Protein AF-B8J0K1-F1 (afdb_monomer)

Sequence (277 aa):
MAENANRPVTGTESENRLLRGPAPSRYGHPHEKEIFSDRVTWSLFLRAALLVLGIWSASAFGLYAFTEDYSKSGTFGDSFGALNTLFSGLAFAGIIVSIKMQNDEMREQRKELQKQKKIALLYHRERMFLLLMDEFKKSRERRFTSADVRVIIHECLDCQMPDKVAAVTVAALVAEVEGLLTGTPKETPLLQTLNRRIFRHELCEVFIKTFRQAADSVKKFDPASRGEYYDILCNSMSDAEEALLFLCYVARYGAQTTDNPQAMKLRESFDEIKARL

Structure (mmCIF, N/CA/C/O backbone):
data_AF-B8J0K1-F1
#
_entry.id   AF-B8J0K1-F1
#
loop_
_atom_site.group_PDB
_atom_site.id
_atom_site.type_symbol
_atom_site.label_atom_id
_atom_site.label_alt_id
_atom_site.label_comp_id
_atom_site.label_asym_id
_atom_site.label_entity_id
_atom_site.label_seq_id
_atom_site.pdbx_PDB_ins_code
_atom_site.Cartn_x
_atom_site.Cartn_y
_atom_site.Cartn_z
_atom_site.occupancy
_atom_site.B_iso_or_equiv
_atom_site.auth_seq_id
_atom_site.auth_comp_id
_atom_site.auth_asym_id
_atom_site.auth_atom_id
_atom_site.pdbx_PDB_model_num
ATOM 1 N N . MET A 1 1 ? 45.724 -33.677 37.355 1.00 37.19 1 MET A N 1
ATOM 2 C CA . MET A 1 1 ? 44.856 -34.568 36.555 1.00 37.19 1 MET A CA 1
ATOM 3 C C . MET A 1 1 ? 43.609 -33.756 36.235 1.00 37.19 1 MET A C 1
ATOM 5 O O . MET A 1 1 ? 42.937 -33.370 37.176 1.00 37.19 1 MET A O 1
ATOM 9 N N . ALA A 1 2 ? 43.522 -33.130 35.054 1.00 34.22 2 ALA A N 1
ATOM 10 C CA . ALA A 1 2 ? 42.983 -33.716 33.807 1.00 34.22 2 ALA A CA 1
ATOM 11 C C . ALA A 1 2 ? 41.494 -34.099 34.008 1.00 34.22 2 ALA A C 1
ATOM 13 O O . ALA A 1 2 ? 41.200 -34.784 34.973 1.00 34.22 2 ALA A O 1
ATOM 14 N N . GLU A 1 3 ? 40.492 -33.702 33.223 1.00 32.62 3 GLU A N 1
ATOM 15 C CA . GLU A 1 3 ? 40.449 -33.255 31.835 1.00 32.62 3 GLU A CA 1
ATOM 16 C C . GLU A 1 3 ? 39.056 -32.654 31.536 1.00 32.62 3 GLU A C 1
ATOM 18 O O . GLU A 1 3 ? 38.030 -33.177 31.958 1.00 32.62 3 GLU A O 1
ATOM 23 N N . ASN A 1 4 ? 39.076 -31.514 30.850 1.00 36.03 4 ASN A N 1
ATOM 24 C CA . ASN A 1 4 ? 38.159 -31.000 29.829 1.00 36.03 4 ASN A CA 1
ATOM 25 C C . ASN A 1 4 ? 36.918 -31.839 29.412 1.00 36.03 4 ASN A C 1
ATOM 27 O O . ASN A 1 4 ? 37.066 -32.975 28.982 1.00 36.03 4 ASN A O 1
ATOM 31 N N . ALA A 1 5 ? 35.7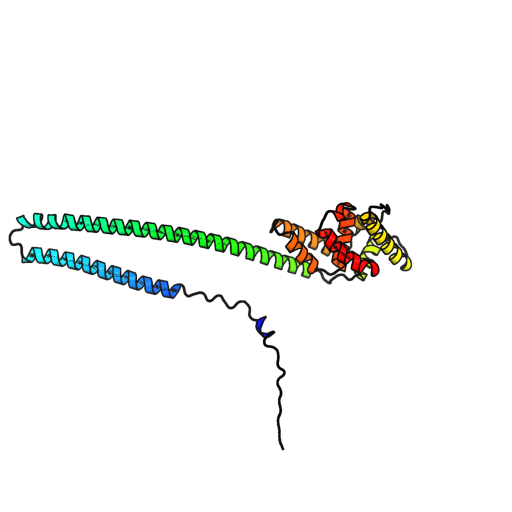38 -31.203 29.338 1.00 37.88 5 ALA A N 1
ATOM 32 C CA . ALA A 1 5 ? 34.775 -31.423 28.243 1.00 37.88 5 ALA A CA 1
ATOM 33 C C . ALA A 1 5 ? 33.713 -30.310 28.192 1.00 37.88 5 ALA A C 1
ATOM 35 O O . ALA A 1 5 ? 32.592 -30.425 28.687 1.00 37.88 5 ALA A O 1
ATOM 36 N N . ASN A 1 6 ? 34.103 -29.227 27.533 1.00 45.09 6 ASN A N 1
ATOM 37 C CA . ASN A 1 6 ? 33.237 -28.224 26.931 1.00 45.09 6 ASN A CA 1
ATOM 38 C C . ASN A 1 6 ? 32.249 -28.906 25.948 1.00 45.09 6 ASN A C 1
ATOM 40 O O . ASN A 1 6 ? 32.695 -29.560 25.004 1.00 45.09 6 ASN A O 1
ATOM 44 N N . ARG A 1 7 ? 30.926 -28.765 26.126 1.00 36.44 7 ARG A N 1
ATOM 45 C CA . ARG A 1 7 ? 29.935 -29.069 25.071 1.00 36.44 7 ARG A CA 1
ATOM 46 C C . ARG A 1 7 ? 29.219 -27.779 24.662 1.00 36.44 7 ARG A C 1
ATOM 48 O O . ARG A 1 7 ? 28.603 -27.155 25.524 1.00 36.44 7 ARG A O 1
ATOM 55 N N . PRO A 1 8 ? 29.252 -27.388 23.378 1.00 38.22 8 PRO A N 1
ATOM 56 C CA . PRO A 1 8 ? 28.474 -26.262 22.894 1.00 38.22 8 PRO A CA 1
ATOM 57 C C . PRO A 1 8 ? 27.008 -26.680 22.741 1.00 38.22 8 PRO A C 1
ATOM 59 O O . PRO A 1 8 ? 26.699 -27.746 22.205 1.00 38.22 8 PRO A O 1
ATOM 62 N N . VAL A 1 9 ? 26.104 -25.825 23.215 1.00 46.22 9 VAL A N 1
ATOM 63 C CA . VAL A 1 9 ? 24.671 -25.925 22.935 1.00 46.22 9 VAL A CA 1
ATOM 64 C C . VAL A 1 9 ? 24.472 -25.615 21.455 1.00 46.22 9 VAL A C 1
ATOM 66 O O . VAL A 1 9 ? 24.825 -24.541 20.971 1.00 46.22 9 VAL A O 1
ATOM 69 N N . THR A 1 10 ? 23.942 -26.595 20.734 1.00 43.16 10 THR A N 1
ATOM 70 C CA . THR A 1 10 ? 23.546 -26.526 19.329 1.00 43.16 10 THR A CA 1
ATOM 71 C C . THR A 1 10 ? 22.382 -25.550 19.168 1.00 43.16 10 THR A C 1
ATOM 73 O O . THR A 1 10 ? 21.218 -25.942 19.210 1.00 43.16 10 THR A O 1
ATOM 76 N N . GLY A 1 11 ? 22.709 -24.266 19.019 1.00 40.41 11 GLY A N 1
ATOM 77 C CA . GLY A 1 11 ? 21.799 -23.242 18.522 1.00 40.41 11 GLY A CA 1
ATOM 78 C C . GLY A 1 11 ? 21.517 -23.505 17.048 1.00 40.41 11 GLY A C 1
ATOM 79 O O . GLY A 1 11 ? 22.412 -23.467 16.206 1.00 40.41 11 GLY A O 1
ATOM 80 N N . THR A 1 12 ? 20.269 -23.841 16.767 1.00 42.72 12 THR A N 1
ATOM 81 C CA . THR A 1 12 ? 19.706 -24.103 15.448 1.00 42.72 12 THR A CA 1
ATOM 82 C C . THR A 1 12 ? 20.010 -22.965 14.468 1.00 42.72 12 THR A C 1
ATOM 84 O O . THR A 1 12 ? 19.723 -21.802 14.745 1.00 42.72 12 THR A O 1
ATOM 87 N N . GLU A 1 13 ? 20.532 -23.312 13.287 1.00 43.44 13 GLU A N 1
ATOM 88 C CA . GLU A 1 13 ? 20.849 -22.429 12.144 1.00 43.44 13 GLU A CA 1
ATOM 89 C C . GLU A 1 13 ? 19.683 -21.540 11.646 1.00 43.44 13 GLU A C 1
ATOM 91 O O . GLU A 1 13 ? 19.851 -20.736 10.726 1.00 43.44 13 GLU A O 1
ATOM 96 N N . SER A 1 14 ? 18.495 -21.662 12.237 1.00 44.34 14 SER A N 1
ATOM 97 C CA . SER A 1 14 ? 17.282 -20.913 11.914 1.00 44.34 14 SER A CA 1
ATOM 98 C C . SER A 1 14 ? 17.266 -19.478 12.455 1.00 44.34 14 SER A C 1
ATOM 100 O O . SER A 1 14 ? 16.701 -18.608 11.794 1.00 44.34 14 SER A O 1
ATOM 102 N N . GLU A 1 15 ? 17.909 -19.180 13.591 1.00 43.16 15 GLU A N 1
ATOM 103 C CA . GLU A 1 15 ? 17.865 -17.826 14.185 1.00 43.16 15 GLU A CA 1
ATOM 104 C C . GLU A 1 15 ? 18.793 -16.820 13.490 1.00 43.16 15 GLU A C 1
ATOM 106 O O . GLU A 1 15 ? 18.463 -15.641 13.366 1.00 43.16 15 GLU A O 1
ATOM 111 N N . ASN A 1 16 ? 19.904 -17.278 12.909 1.00 39.75 16 ASN A N 1
ATOM 112 C CA . ASN A 1 16 ? 20.831 -16.401 12.181 1.00 39.75 16 ASN A CA 1
ATOM 113 C C . ASN A 1 16 ? 20.332 -15.989 10.781 1.00 39.75 16 ASN A C 1
ATOM 115 O O . ASN A 1 16 ? 20.997 -15.220 10.080 1.00 39.75 16 ASN A O 1
ATOM 119 N N . ARG A 1 17 ? 19.168 -16.490 10.346 1.00 43.91 17 ARG A N 1
ATOM 120 C CA . ARG A 1 17 ? 18.603 -16.209 9.017 1.00 43.91 17 ARG A CA 1
ATOM 121 C C . ARG A 1 17 ? 17.689 -14.980 8.988 1.00 43.91 17 ARG A C 1
ATOM 123 O O . ARG A 1 17 ? 17.526 -14.397 7.922 1.00 43.91 17 ARG A O 1
ATOM 130 N N . LEU A 1 18 ? 17.142 -14.565 10.134 1.00 46.94 18 LEU A N 1
ATOM 131 C CA . LEU A 1 18 ? 16.179 -13.457 10.239 1.00 46.94 18 LEU A CA 1
ATOM 132 C C . LEU A 1 18 ? 16.830 -12.071 10.396 1.00 46.94 18 LEU A C 1
ATOM 134 O O . LEU A 1 18 ? 16.185 -11.064 10.126 1.00 46.94 18 LEU A O 1
ATOM 138 N N . LEU A 1 19 ? 18.117 -12.007 10.758 1.00 46.94 19 LEU A N 1
ATOM 139 C CA . LEU A 1 19 ? 18.882 -10.752 10.863 1.00 46.94 19 LEU A CA 1
ATOM 140 C C . LEU A 1 19 ? 19.637 -10.373 9.576 1.00 46.94 19 LEU A C 1
ATOM 142 O O . LEU A 1 19 ? 20.268 -9.318 9.514 1.00 46.94 19 LEU A O 1
ATOM 146 N N . ARG A 1 20 ? 19.558 -11.191 8.518 1.00 44.41 20 ARG A N 1
ATOM 147 C CA . ARG A 1 20 ? 19.984 -10.767 7.180 1.00 44.41 20 ARG A CA 1
ATOM 148 C C . ARG A 1 20 ? 18.815 -10.070 6.503 1.00 44.41 20 ARG A C 1
ATOM 150 O O . ARG A 1 20 ? 17.972 -10.716 5.887 1.00 44.41 20 ARG A O 1
ATOM 157 N N . GLY A 1 21 ? 18.804 -8.739 6.578 1.00 50.28 21 GLY A N 1
ATOM 158 C CA . GLY A 1 21 ? 18.084 -7.927 5.598 1.00 50.28 21 GLY A CA 1
ATOM 159 C C . GLY A 1 21 ? 18.432 -8.377 4.169 1.00 50.28 21 GLY A C 1
ATOM 160 O O . GLY A 1 21 ? 19.454 -9.050 3.975 1.00 50.28 21 GLY A O 1
ATOM 161 N N . PRO A 1 22 ? 17.595 -8.055 3.165 1.00 48.53 22 PRO A N 1
ATOM 162 C CA . PRO A 1 22 ? 17.857 -8.456 1.791 1.00 48.53 22 PRO A CA 1
ATOM 163 C C . PRO A 1 22 ? 19.287 -8.054 1.441 1.00 48.53 22 PRO A C 1
ATOM 165 O O . PRO A 1 22 ? 19.662 -6.889 1.594 1.00 48.53 22 PRO A O 1
ATOM 168 N N . ALA A 1 23 ? 20.102 -9.043 1.054 1.00 46.22 23 ALA A N 1
ATOM 169 C CA . ALA A 1 23 ? 21.446 -8.788 0.563 1.00 46.22 23 ALA A CA 1
ATOM 170 C C . ALA A 1 23 ? 21.338 -7.656 -0.465 1.00 46.22 23 ALA A C 1
ATOM 172 O O . ALA A 1 23 ? 20.415 -7.717 -1.286 1.00 46.22 23 ALA A O 1
ATOM 173 N N . PRO A 1 24 ? 22.201 -6.621 -0.406 1.00 42.62 24 PRO A N 1
ATOM 174 C CA . PRO A 1 24 ? 22.142 -5.542 -1.373 1.00 42.62 24 PRO A CA 1
ATOM 175 C C . PRO A 1 24 ? 22.130 -6.200 -2.739 1.00 42.62 24 PRO A C 1
ATOM 177 O O . PRO A 1 24 ? 23.021 -7.001 -3.047 1.00 42.62 24 PRO A O 1
ATOM 180 N N . SER A 1 25 ? 21.053 -5.946 -3.488 1.00 38.53 25 SER A N 1
ATOM 181 C CA . SER A 1 25 ? 20.882 -6.396 -4.857 1.00 38.53 25 SER A CA 1
ATOM 182 C C . SER A 1 25 ? 22.233 -6.220 -5.508 1.00 38.53 25 SER A C 1
ATOM 184 O O . SER A 1 25 ? 22.765 -5.108 -5.504 1.00 38.53 25 SER A O 1
ATOM 186 N N . ARG A 1 26 ? 22.835 -7.329 -5.942 1.00 39.53 26 ARG A N 1
ATOM 187 C CA . ARG A 1 26 ? 24.079 -7.318 -6.695 1.00 39.53 26 ARG A CA 1
ATOM 188 C C . ARG A 1 26 ? 23.772 -6.432 -7.893 1.00 39.53 26 ARG A C 1
ATOM 190 O O . ARG A 1 26 ? 23.146 -6.895 -8.841 1.00 39.53 26 ARG A O 1
ATOM 197 N N . TYR A 1 27 ? 24.091 -5.142 -7.783 1.00 41.28 27 TYR A N 1
ATOM 198 C CA . TYR A 1 27 ? 24.080 -4.202 -8.883 1.00 41.28 27 TYR A CA 1
ATOM 199 C C . TYR A 1 27 ? 25.026 -4.857 -9.871 1.00 41.28 27 TYR A C 1
ATOM 201 O O . TYR A 1 27 ? 26.239 -4.862 -9.669 1.00 41.28 27 TYR A O 1
ATOM 209 N N . GLY A 1 28 ? 24.463 -5.566 -10.850 1.00 41.53 28 GLY A N 1
ATOM 210 C CA . GLY A 1 28 ? 25.235 -6.073 -11.961 1.00 41.53 28 GLY A CA 1
ATOM 211 C C . GLY A 1 28 ? 25.872 -4.839 -12.555 1.00 41.53 28 GLY A C 1
ATOM 212 O O . GLY A 1 28 ? 25.141 -3.993 -13.056 1.00 41.53 28 GLY A O 1
ATOM 213 N N . HIS A 1 29 ? 27.185 -4.703 -12.370 1.00 39.97 29 HIS A N 1
ATOM 214 C CA . HIS A 1 29 ? 28.003 -3.614 -12.883 1.00 39.97 29 HIS A CA 1
ATOM 215 C C . HIS A 1 29 ? 27.536 -3.262 -14.305 1.00 39.97 29 HIS A C 1
ATOM 217 O O . HIS A 1 29 ? 27.826 -4.024 -15.230 1.00 39.97 29 HIS A O 1
ATOM 223 N N . PRO A 1 30 ? 26.832 -2.133 -14.519 1.00 44.03 30 PRO A N 1
ATOM 224 C CA . PRO A 1 30 ? 26.537 -1.670 -15.872 1.00 44.03 30 PRO A CA 1
ATOM 225 C C . PRO A 1 30 ? 27.808 -1.073 -16.495 1.00 44.03 30 PRO A C 1
ATOM 227 O O . PRO A 1 30 ? 28.011 -1.118 -17.702 1.00 44.03 30 PRO A O 1
ATOM 230 N N . HIS A 1 31 ? 28.718 -0.584 -15.647 1.00 41.41 31 HIS A N 1
ATOM 231 C CA . HIS A 1 31 ? 29.852 0.231 -16.067 1.00 41.41 31 HIS A CA 1
ATOM 232 C C . HIS A 1 31 ? 30.985 -0.524 -16.767 1.00 41.41 31 HIS A C 1
ATOM 234 O O . HIS A 1 31 ? 31.731 0.096 -17.516 1.00 41.41 31 HIS A O 1
ATOM 240 N N . GLU A 1 32 ? 31.134 -1.838 -16.582 1.00 46.34 32 GLU A N 1
ATOM 241 C CA . GLU A 1 32 ? 32.229 -2.565 -17.245 1.00 46.34 32 GLU A CA 1
ATOM 242 C C . GLU A 1 32 ? 31.901 -2.891 -18.712 1.00 46.34 32 GLU A C 1
ATOM 244 O O . GLU A 1 32 ? 32.784 -2.871 -19.571 1.00 46.34 32 GLU A O 1
ATOM 249 N N . LYS A 1 33 ? 30.614 -3.105 -19.029 1.00 43.50 33 LYS A N 1
ATOM 250 C CA . LYS A 1 33 ? 30.162 -3.356 -20.405 1.00 43.50 33 LYS A CA 1
ATOM 251 C C . LYS A 1 33 ? 30.134 -2.086 -21.256 1.00 43.50 33 LYS A C 1
ATOM 253 O O . LYS A 1 33 ? 30.487 -2.160 -22.431 1.00 43.50 33 LYS A O 1
ATOM 258 N N . GLU A 1 34 ? 29.786 -0.934 -20.681 1.00 50.97 34 GLU A N 1
ATOM 259 C CA . GLU A 1 34 ? 29.755 0.325 -21.440 1.00 50.97 34 GLU A CA 1
ATOM 260 C C . GLU A 1 34 ? 31.159 0.820 -21.818 1.00 50.97 34 GLU A C 1
ATOM 262 O O . GLU A 1 34 ? 31.397 1.128 -22.984 1.00 50.97 34 GLU A O 1
ATOM 267 N N . ILE A 1 35 ? 32.133 0.774 -20.898 1.00 53.34 35 ILE A N 1
ATOM 268 C CA . ILE A 1 35 ? 33.512 1.229 -21.174 1.00 53.34 35 ILE A CA 1
ATOM 269 C C . ILE A 1 35 ? 34.211 0.333 -22.214 1.00 53.34 35 ILE A C 1
ATOM 271 O O . ILE A 1 35 ? 35.005 0.810 -23.031 1.00 53.34 35 ILE A O 1
ATOM 275 N N . PHE A 1 36 ? 33.942 -0.978 -22.201 1.00 52.09 36 PHE A N 1
ATOM 276 C CA . PHE A 1 36 ? 34.522 -1.899 -23.183 1.00 52.09 36 PHE A CA 1
ATOM 277 C C . PHE A 1 36 ? 33.924 -1.693 -24.581 1.00 52.09 36 PHE A C 1
ATOM 279 O O . PHE A 1 36 ? 34.662 -1.703 -25.568 1.00 52.09 36 PHE A O 1
ATOM 286 N N . SER A 1 37 ? 32.613 -1.444 -24.663 1.00 58.81 37 SER A N 1
ATOM 287 C CA . SER A 1 37 ? 31.922 -1.157 -25.923 1.00 58.81 37 SER A CA 1
ATOM 288 C C . SER A 1 37 ? 32.410 0.150 -26.561 1.00 58.81 37 SER A C 1
ATOM 290 O O . SER A 1 37 ? 32.663 0.190 -27.766 1.00 58.81 37 SER A O 1
ATOM 292 N N . ASP A 1 38 ? 32.657 1.189 -25.756 1.00 64.94 38 ASP A N 1
ATOM 293 C CA . ASP A 1 38 ? 33.147 2.494 -26.227 1.00 64.94 38 ASP A CA 1
ATOM 294 C C . ASP A 1 38 ? 34.546 2.412 -26.859 1.00 64.94 38 ASP A C 1
ATOM 296 O O . ASP A 1 38 ? 34.818 2.986 -27.914 1.00 64.94 38 ASP A O 1
ATOM 300 N N . ARG A 1 39 ? 35.456 1.624 -26.272 1.00 72.94 39 ARG A N 1
ATOM 301 C CA . ARG A 1 39 ? 36.808 1.464 -26.837 1.00 72.94 39 ARG A CA 1
ATOM 302 C C . ARG A 1 39 ? 36.816 0.660 -28.134 1.00 72.94 39 ARG A C 1
ATOM 304 O O . ARG A 1 39 ? 37.607 0.957 -29.031 1.00 72.94 39 ARG A O 1
ATOM 311 N N . VAL A 1 40 ? 35.951 -0.347 -28.249 1.00 77.00 40 VAL A N 1
ATOM 312 C CA . VAL A 1 40 ? 35.839 -1.167 -29.465 1.00 77.00 40 VAL A CA 1
ATOM 313 C C . VAL A 1 40 ? 35.183 -0.372 -30.594 1.00 77.00 40 VAL A C 1
ATOM 315 O O . VAL A 1 40 ? 35.704 -0.368 -31.708 1.00 77.00 40 VAL A O 1
ATOM 318 N N . THR A 1 41 ? 34.098 0.350 -30.312 1.00 80.00 41 THR A N 1
ATOM 319 C CA . THR A 1 41 ? 33.418 1.213 -31.294 1.00 80.00 41 THR A CA 1
ATOM 320 C C . THR A 1 41 ? 34.331 2.336 -31.786 1.00 80.00 41 THR A C 1
ATOM 322 O O . THR A 1 41 ? 34.454 2.531 -32.997 1.00 80.00 41 THR A O 1
ATOM 325 N N . TRP A 1 42 ? 35.071 2.992 -30.886 1.00 79.75 42 TRP A N 1
ATOM 326 C CA . TRP A 1 42 ? 36.052 4.014 -31.258 1.00 79.75 42 TRP A CA 1
ATOM 327 C C . TRP A 1 42 ? 37.216 3.448 -32.085 1.00 79.75 42 TRP A C 1
ATOM 329 O O . TRP A 1 42 ? 37.639 4.049 -33.073 1.00 79.75 42 TRP A O 1
ATOM 339 N N . SER A 1 43 ? 37.705 2.249 -31.746 1.00 82.38 43 SER A N 1
ATOM 340 C CA . SER A 1 43 ? 38.750 1.565 -32.519 1.00 82.38 43 SER A CA 1
ATOM 341 C C . SER A 1 43 ? 38.285 1.184 -33.930 1.00 82.38 43 SER A C 1
ATOM 343 O O . SER A 1 43 ? 39.038 1.347 -34.893 1.00 82.38 43 SER A O 1
ATOM 345 N N . LEU A 1 44 ? 37.045 0.709 -34.073 1.00 83.38 44 LEU A N 1
ATOM 346 C CA . LEU A 1 44 ? 36.442 0.392 -35.370 1.00 83.38 44 LEU A CA 1
ATOM 347 C C . LEU A 1 44 ? 36.278 1.647 -36.233 1.00 83.38 44 LEU A C 1
ATOM 349 O O . LEU A 1 44 ? 36.631 1.618 -37.413 1.00 83.38 44 LEU A O 1
ATOM 353 N N . PHE A 1 45 ? 35.823 2.754 -35.641 1.00 81.00 45 PHE A N 1
ATOM 354 C CA . PHE A 1 45 ? 35.707 4.040 -36.328 1.00 81.00 45 PHE A CA 1
ATOM 355 C C . PHE A 1 45 ? 37.067 4.544 -36.833 1.00 81.00 45 PHE A C 1
ATOM 357 O O . PHE A 1 45 ? 37.199 4.899 -38.004 1.00 81.00 45 PHE A O 1
ATOM 364 N N . LEU A 1 46 ? 38.106 4.495 -35.992 1.00 86.12 46 LEU A N 1
ATOM 365 C CA . LEU A 1 46 ? 39.454 4.941 -36.358 1.00 86.12 46 LEU A CA 1
ATOM 366 C C . LEU A 1 46 ? 40.059 4.093 -37.492 1.00 86.12 46 LEU A C 1
ATOM 368 O O . LEU A 1 46 ? 40.670 4.630 -38.414 1.00 86.12 46 LEU A O 1
ATOM 372 N N . ARG A 1 47 ? 39.849 2.768 -37.464 1.00 86.69 47 ARG A N 1
ATOM 373 C CA . ARG A 1 47 ? 40.278 1.850 -38.537 1.00 86.69 47 ARG A CA 1
ATOM 374 C C . ARG A 1 47 ? 39.550 2.123 -39.854 1.00 86.69 47 ARG A C 1
ATOM 376 O O . ARG A 1 47 ? 40.190 2.122 -40.902 1.00 86.69 47 ARG A O 1
ATOM 383 N N . ALA A 1 48 ? 38.243 2.379 -39.804 1.00 83.19 48 ALA A N 1
ATOM 384 C CA . ALA A 1 48 ? 37.457 2.732 -40.983 1.00 83.19 48 ALA A CA 1
ATOM 385 C C . ALA A 1 48 ? 37.906 4.077 -41.581 1.00 83.19 48 ALA A C 1
ATOM 387 O O . ALA A 1 48 ? 38.101 4.172 -42.791 1.00 83.19 48 ALA A O 1
ATOM 388 N N . ALA A 1 49 ? 38.152 5.090 -40.744 1.00 81.81 49 ALA A N 1
ATOM 389 C CA . ALA A 1 49 ? 38.647 6.394 -41.182 1.00 81.81 49 ALA A CA 1
ATOM 390 C C . ALA A 1 49 ? 40.035 6.303 -41.843 1.00 81.81 49 ALA A C 1
ATOM 392 O O . ALA A 1 49 ? 40.249 6.876 -42.911 1.00 81.81 49 ALA A O 1
ATOM 393 N N . LEU A 1 50 ? 40.960 5.533 -41.257 1.00 89.19 50 LEU A N 1
ATOM 394 C CA . LEU A 1 50 ? 42.284 5.290 -41.841 1.00 89.19 50 LEU A CA 1
ATOM 395 C C . LEU A 1 50 ? 42.206 4.534 -43.172 1.00 89.19 50 LEU A C 1
ATOM 397 O O . LEU A 1 50 ? 42.960 4.851 -44.088 1.00 89.19 50 LEU A O 1
ATOM 401 N N . LEU A 1 51 ? 41.284 3.575 -43.308 1.00 86.56 51 LEU A N 1
ATOM 402 C CA . LEU A 1 51 ? 41.042 2.890 -44.581 1.00 86.56 51 LEU A CA 1
ATOM 403 C C . LEU A 1 51 ? 40.561 3.858 -45.664 1.00 86.56 51 LEU A C 1
ATOM 405 O O . LEU A 1 51 ? 41.098 3.841 -46.768 1.00 86.56 51 LEU A O 1
ATOM 409 N N . VAL A 1 52 ? 39.594 4.726 -45.353 1.00 82.12 52 VAL A N 1
ATOM 410 C CA . VAL A 1 52 ? 39.078 5.721 -46.309 1.00 82.12 52 VAL A CA 1
ATOM 411 C C . VAL A 1 52 ? 40.177 6.704 -46.726 1.00 82.12 52 VAL A C 1
ATOM 413 O O . VAL A 1 52 ? 40.359 6.943 -47.919 1.00 82.12 52 VAL A O 1
ATOM 416 N N . LEU A 1 53 ? 40.964 7.216 -45.773 1.00 83.62 53 LEU A N 1
ATOM 417 C CA . LEU A 1 53 ? 42.106 8.098 -46.052 1.00 83.62 53 LEU A CA 1
ATOM 418 C C . LEU A 1 53 ? 43.201 7.396 -46.865 1.00 83.62 53 LEU A C 1
ATOM 420 O O . LEU A 1 53 ? 43.795 8.008 -47.754 1.00 83.62 53 LEU A O 1
ATOM 424 N N . GLY A 1 54 ? 43.451 6.114 -46.591 1.00 85.44 54 GLY A N 1
ATOM 425 C CA . GLY A 1 54 ? 44.401 5.291 -47.335 1.00 85.44 54 GLY A CA 1
ATOM 426 C C . GLY A 1 54 ? 43.966 5.077 -48.783 1.00 85.44 54 GLY A C 1
ATOM 427 O O . GLY A 1 54 ? 44.766 5.277 -49.692 1.00 85.44 54 GLY A O 1
ATOM 428 N N . ILE A 1 55 ? 42.689 4.750 -49.008 1.00 81.75 55 ILE A N 1
ATOM 429 C CA . ILE A 1 55 ? 42.107 4.587 -50.351 1.00 81.75 55 ILE A CA 1
ATOM 430 C C . ILE A 1 55 ? 42.166 5.907 -51.131 1.00 81.75 55 ILE A C 1
ATOM 432 O O . ILE A 1 55 ? 42.547 5.908 -52.299 1.00 81.75 55 ILE A O 1
ATOM 436 N N . TRP A 1 56 ? 41.851 7.032 -50.482 1.00 81.00 56 TRP A N 1
ATOM 437 C CA . TRP A 1 56 ? 41.919 8.362 -51.094 1.00 81.00 56 TRP A CA 1
ATOM 438 C C . TRP A 1 56 ? 43.357 8.795 -51.428 1.00 81.00 56 TRP A C 1
ATOM 440 O O . TRP A 1 56 ? 43.621 9.346 -52.493 1.00 81.00 56 TRP A O 1
ATOM 450 N N . SER A 1 57 ? 44.320 8.497 -50.552 1.00 79.94 57 SER A N 1
ATOM 451 C CA . SER A 1 57 ? 45.736 8.805 -50.802 1.00 79.94 57 SER A CA 1
ATOM 452 C C . SER A 1 57 ? 46.322 7.920 -51.905 1.00 79.94 57 SER A C 1
ATOM 454 O O . SER A 1 57 ? 47.086 8.396 -52.743 1.00 79.94 57 SER A O 1
ATOM 456 N N . ALA A 1 58 ? 45.940 6.640 -51.945 1.00 80.19 58 ALA A N 1
ATOM 457 C CA . ALA A 1 58 ? 46.364 5.706 -52.982 1.00 80.19 58 ALA A CA 1
ATOM 458 C C . ALA A 1 58 ? 45.797 6.076 -54.362 1.00 80.19 58 ALA A C 1
ATOM 460 O O . ALA A 1 58 ? 46.511 5.955 -55.357 1.00 80.19 58 ALA A O 1
ATOM 461 N N . SER A 1 59 ? 44.553 6.567 -54.437 1.00 71.31 59 SER A N 1
ATOM 462 C CA . SER A 1 59 ? 43.973 7.039 -55.699 1.00 71.31 59 SER A CA 1
ATOM 463 C C . SER A 1 59 ? 44.651 8.319 -56.202 1.00 71.31 59 SER A C 1
ATOM 465 O O . SER A 1 59 ? 44.948 8.411 -57.392 1.00 71.31 59 SER A O 1
ATOM 467 N N . ALA A 1 60 ? 44.986 9.259 -55.310 1.00 74.38 60 ALA A N 1
ATOM 468 C CA . ALA A 1 60 ? 45.759 10.454 -55.655 1.00 74.38 60 ALA A CA 1
ATOM 469 C C . ALA A 1 60 ? 47.187 10.115 -56.126 1.00 74.38 60 ALA A C 1
ATOM 471 O O . ALA A 1 60 ? 47.655 10.647 -57.133 1.00 74.38 60 ALA A O 1
ATOM 472 N N . PHE A 1 61 ? 47.866 9.190 -55.438 1.00 78.06 61 PHE A N 1
ATOM 473 C CA . PHE A 1 61 ? 49.208 8.735 -55.810 1.00 78.06 61 PHE A CA 1
ATOM 474 C C . PHE A 1 61 ? 49.217 7.975 -57.144 1.00 78.06 61 PHE A C 1
ATOM 476 O O . PHE A 1 61 ? 50.085 8.212 -57.980 1.00 78.06 61 PHE A O 1
ATOM 483 N N . GLY A 1 62 ? 48.228 7.107 -57.382 1.00 72.25 62 GLY A N 1
ATOM 484 C CA . GLY A 1 62 ? 48.067 6.404 -58.656 1.00 72.25 62 GLY A CA 1
ATOM 485 C C . GLY A 1 62 ? 47.834 7.359 -59.829 1.00 72.25 62 GLY A C 1
ATOM 486 O O . GLY A 1 62 ? 48.423 7.174 -60.891 1.00 72.25 62 GLY A O 1
ATOM 487 N N . LEU A 1 63 ? 47.053 8.424 -59.623 1.00 68.88 63 LEU A N 1
ATOM 488 C CA . LEU A 1 63 ? 46.844 9.460 -60.636 1.00 68.88 63 LEU A CA 1
ATOM 489 C C . LEU A 1 63 ? 48.148 10.217 -60.954 1.00 68.88 63 LEU A C 1
ATOM 491 O O . LEU A 1 63 ? 48.443 10.453 -62.121 1.00 68.88 63 LEU A O 1
ATOM 495 N N . TYR A 1 64 ? 48.944 10.552 -59.933 1.00 69.94 64 TYR A N 1
ATOM 496 C CA . TYR A 1 64 ? 50.233 11.237 -60.099 1.00 69.94 64 TYR A CA 1
ATOM 497 C C . TYR A 1 64 ? 51.293 10.362 -60.790 1.00 69.94 64 TYR A C 1
ATOM 499 O O . TYR A 1 64 ? 52.070 10.863 -61.595 1.00 69.94 64 TYR A O 1
ATOM 507 N N . ALA A 1 65 ? 51.324 9.058 -60.495 1.00 70.00 65 ALA A N 1
ATOM 508 C CA . ALA A 1 65 ? 52.353 8.146 -60.996 1.00 70.00 65 ALA A CA 1
ATOM 509 C C . ALA A 1 65 ? 52.086 7.593 -62.410 1.00 70.00 65 ALA A C 1
ATOM 511 O O . ALA A 1 65 ? 53.038 7.233 -63.097 1.00 70.00 65 ALA A O 1
ATOM 512 N N . PHE A 1 66 ? 50.821 7.495 -62.845 1.00 65.00 66 PHE A N 1
ATOM 513 C CA . PHE A 1 66 ? 50.447 6.817 -64.100 1.00 65.00 66 PHE A CA 1
ATOM 514 C C . PHE A 1 66 ? 49.845 7.729 -65.184 1.00 65.00 66 PHE A C 1
ATOM 516 O O . PHE A 1 66 ? 49.535 7.238 -66.271 1.00 65.00 66 PHE A O 1
ATOM 523 N N . THR A 1 67 ? 49.680 9.034 -64.936 1.00 58.81 67 THR A N 1
ATOM 524 C CA . THR A 1 67 ? 49.002 9.945 -65.879 1.00 58.81 67 THR A CA 1
ATOM 525 C C . THR A 1 67 ? 49.934 11.068 -66.342 1.00 58.81 67 THR A C 1
ATOM 527 O O . THR A 1 67 ? 50.156 12.028 -65.615 1.00 58.81 67 THR A O 1
ATOM 530 N N . GLU A 1 68 ? 50.453 10.982 -67.572 1.00 60.09 68 GLU A N 1
ATOM 531 C CA . GLU A 1 68 ? 51.205 12.078 -68.221 1.00 60.09 68 GLU A CA 1
ATOM 532 C C . GLU A 1 68 ? 50.280 13.116 -68.891 1.00 60.09 68 GLU A C 1
ATOM 534 O O . GLU A 1 68 ? 50.701 14.231 -69.189 1.00 60.09 68 GLU A O 1
ATOM 539 N N . ASP A 1 69 ? 49.003 12.770 -69.089 1.00 58.84 69 ASP A N 1
ATOM 540 C CA . ASP A 1 69 ? 48.038 13.556 -69.859 1.00 58.84 69 ASP A CA 1
ATOM 541 C C . ASP A 1 69 ? 46.766 13.813 -69.025 1.00 58.84 69 ASP A C 1
ATOM 543 O O . ASP A 1 69 ? 45.877 12.962 -68.895 1.00 58.84 69 ASP A O 1
ATOM 547 N N . TYR A 1 70 ? 46.685 14.997 -68.409 1.00 59.97 70 TYR A N 1
ATOM 548 C CA . TYR A 1 70 ? 45.623 15.381 -67.464 1.00 59.97 70 TYR A CA 1
ATOM 549 C C . TYR A 1 70 ? 44.209 15.328 -68.070 1.00 59.97 70 TYR A C 1
ATOM 551 O O . TYR A 1 70 ? 43.229 15.251 -67.330 1.00 59.97 70 TYR A O 1
ATOM 559 N N . SER A 1 71 ? 44.080 15.292 -69.399 1.00 60.47 71 SER A N 1
ATOM 560 C CA . SER A 1 71 ? 42.795 15.244 -70.109 1.00 60.47 71 SER A CA 1
ATOM 561 C C . SER A 1 71 ? 42.001 13.942 -69.900 1.00 60.47 71 SER A C 1
ATOM 563 O O . SER A 1 71 ? 40.783 13.950 -70.060 1.00 60.47 71 SER A O 1
ATOM 565 N N . LYS A 1 72 ? 42.639 12.825 -69.505 1.00 59.81 72 LYS A N 1
ATOM 566 C CA . LYS A 1 72 ? 41.953 11.537 -69.228 1.00 59.81 72 LYS A CA 1
ATOM 567 C C . LYS A 1 72 ? 41.584 11.320 -67.754 1.00 59.81 72 LYS A C 1
ATOM 569 O O . LYS A 1 72 ? 40.905 10.347 -67.425 1.00 59.81 72 LYS A O 1
ATOM 574 N N . SER A 1 73 ? 41.993 12.231 -66.871 1.00 65.25 73 SER A N 1
ATOM 575 C CA . SER A 1 73 ? 41.720 12.159 -65.428 1.00 65.25 73 SER A CA 1
ATOM 576 C C . SER A 1 73 ? 40.220 12.221 -65.089 1.00 65.25 73 SER A C 1
ATOM 578 O O . SER A 1 73 ? 39.788 11.602 -64.117 1.00 65.25 73 SER A O 1
ATOM 580 N N . GLY A 1 74 ? 39.410 12.881 -65.930 1.00 65.31 74 GLY A N 1
ATOM 581 C CA . GLY A 1 74 ? 37.953 12.959 -65.769 1.00 65.31 74 GLY A CA 1
ATOM 582 C C . GLY A 1 74 ? 37.256 11.595 -65.844 1.00 65.31 74 GLY A C 1
ATOM 583 O O . GLY A 1 74 ? 36.477 11.254 -64.961 1.00 65.31 74 GLY A O 1
ATOM 584 N N . THR A 1 75 ? 37.612 10.754 -66.821 1.00 66.00 75 THR A N 1
ATOM 585 C CA . THR A 1 75 ? 37.005 9.419 -67.008 1.00 66.00 75 THR A CA 1
ATOM 586 C C . THR A 1 75 ? 37.363 8.446 -65.878 1.00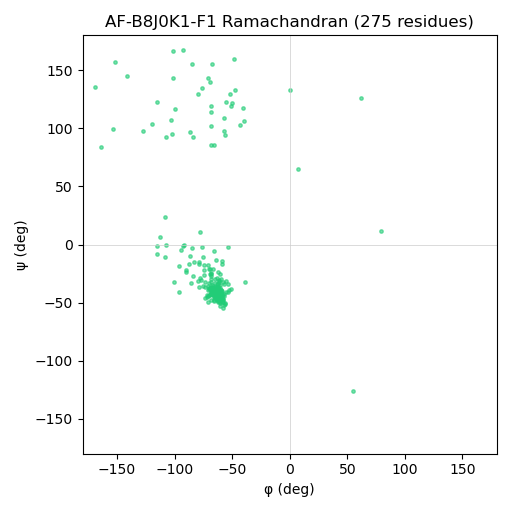 66.00 75 THR A C 1
ATOM 588 O O . THR A 1 75 ? 36.586 7.555 -65.530 1.00 66.00 75 THR A O 1
ATOM 591 N N . PHE A 1 76 ? 38.540 8.625 -65.269 1.00 66.38 76 PHE A N 1
ATOM 592 C CA . PHE A 1 76 ? 38.927 7.880 -64.072 1.00 66.38 76 PHE A CA 1
ATOM 593 C C . PHE A 1 76 ? 38.073 8.299 -62.867 1.00 66.38 76 PHE A C 1
ATOM 595 O O . PHE A 1 76 ? 37.573 7.437 -62.147 1.00 66.38 76 PHE A O 1
ATOM 602 N N . GLY A 1 77 ? 37.824 9.604 -62.700 1.00 65.44 77 GLY A N 1
ATOM 603 C CA . GLY A 1 77 ? 36.903 10.146 -61.695 1.00 65.44 77 GLY A CA 1
ATOM 604 C C . GLY A 1 77 ? 35.463 9.640 -61.843 1.00 65.44 77 GLY A C 1
ATOM 605 O O . GLY A 1 77 ? 34.840 9.280 -60.843 1.00 65.44 77 GLY A O 1
ATOM 606 N N . ASP A 1 78 ? 34.966 9.508 -63.076 1.00 69.81 78 ASP A N 1
ATOM 607 C CA . ASP A 1 78 ? 33.611 9.006 -63.359 1.00 69.81 78 ASP A CA 1
ATOM 608 C C . ASP A 1 78 ? 33.393 7.562 -62.871 1.00 69.81 78 ASP A C 1
ATOM 610 O O . ASP A 1 78 ? 32.304 7.207 -62.412 1.00 69.81 78 ASP A O 1
ATOM 614 N N . SER A 1 79 ? 34.441 6.733 -62.868 1.00 70.62 79 SER A N 1
ATOM 615 C CA . SER A 1 79 ? 34.372 5.349 -62.368 1.00 70.62 79 SER A CA 1
ATOM 616 C C . SER A 1 79 ? 34.190 5.275 -60.843 1.00 70.62 79 SER A C 1
ATOM 618 O O . SER A 1 79 ? 33.597 4.323 -60.329 1.00 70.62 79 SER A O 1
ATOM 620 N N . PHE A 1 80 ? 34.625 6.303 -60.104 1.00 72.06 80 PHE A N 1
ATOM 621 C CA . PHE A 1 80 ? 34.384 6.410 -58.660 1.00 72.06 80 PHE A CA 1
ATOM 622 C C . PHE A 1 80 ? 32.971 6.891 -58.319 1.00 72.06 80 PHE A C 1
ATOM 624 O O . PHE A 1 80 ? 32.530 6.699 -57.185 1.00 72.06 80 PHE A O 1
ATOM 631 N N . GLY A 1 81 ? 32.227 7.448 -59.282 1.00 71.94 81 GLY A N 1
ATOM 632 C CA . GLY A 1 81 ? 30.832 7.848 -59.092 1.00 71.94 81 GLY A CA 1
ATOM 633 C C . GLY A 1 81 ? 29.948 6.676 -58.657 1.00 71.94 81 GLY A C 1
ATOM 634 O O . GLY A 1 81 ? 29.237 6.777 -57.658 1.00 71.94 81 GLY A O 1
ATOM 635 N N . ALA A 1 82 ? 30.071 5.524 -59.328 1.00 75.94 82 ALA A N 1
ATOM 636 C CA . ALA A 1 82 ? 29.323 4.310 -58.986 1.00 75.94 82 ALA A CA 1
ATOM 637 C C . ALA A 1 82 ? 29.662 3.776 -57.578 1.00 75.94 82 ALA A C 1
ATOM 639 O O . ALA A 1 82 ? 28.768 3.368 -56.832 1.00 75.94 82 ALA A O 1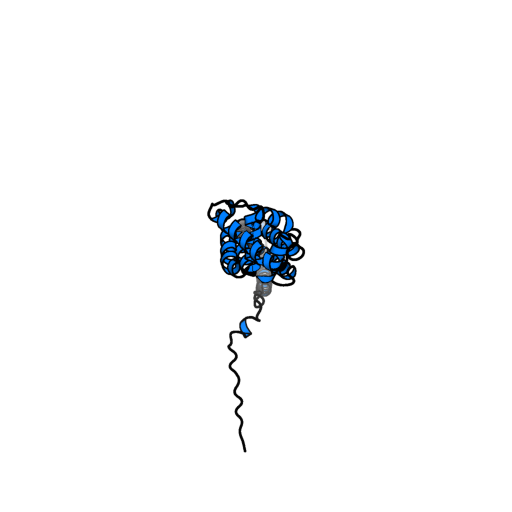
ATOM 640 N N . LEU A 1 83 ? 30.940 3.828 -57.182 1.00 76.00 83 LEU A N 1
ATOM 641 C CA . LEU A 1 83 ? 31.385 3.448 -55.836 1.00 76.00 83 LEU A CA 1
ATOM 642 C C . LEU A 1 83 ? 30.851 4.409 -54.766 1.00 76.00 83 LEU A C 1
ATOM 644 O O . LEU A 1 83 ? 30.411 3.962 -53.707 1.00 76.00 83 LEU A O 1
ATOM 648 N N . ASN A 1 84 ? 30.831 5.713 -55.048 1.00 81.19 84 ASN A N 1
ATOM 649 C CA . ASN A 1 84 ? 30.293 6.720 -54.136 1.00 81.19 84 ASN A CA 1
ATOM 650 C C . ASN A 1 84 ? 28.777 6.559 -53.931 1.00 81.19 84 ASN A C 1
ATOM 652 O O . ASN A 1 84 ? 28.280 6.663 -52.807 1.00 81.19 84 ASN A O 1
ATOM 656 N N . THR A 1 85 ? 28.033 6.236 -54.993 1.00 87.50 85 THR A N 1
ATOM 657 C CA . THR A 1 85 ? 26.602 5.915 -54.900 1.00 87.50 85 THR A CA 1
ATOM 658 C C . THR A 1 85 ? 26.360 4.660 -54.061 1.00 87.50 85 THR A C 1
ATOM 660 O O . THR A 1 85 ? 25.488 4.671 -53.191 1.00 87.50 85 THR A O 1
ATOM 663 N N . LEU A 1 86 ? 27.153 3.599 -54.257 1.00 80.50 86 LEU A N 1
ATOM 664 C CA . LEU A 1 86 ? 27.045 2.371 -53.464 1.00 80.50 86 LEU A CA 1
ATOM 665 C C . LEU A 1 86 ? 27.357 2.623 -51.981 1.00 80.50 86 LEU A C 1
ATOM 667 O O . LEU A 1 86 ? 26.608 2.177 -51.112 1.00 80.50 86 LEU A O 1
ATOM 671 N N . PHE A 1 87 ? 28.420 3.376 -51.683 1.00 82.88 87 PHE A N 1
ATOM 672 C CA . PHE A 1 87 ? 28.795 3.726 -50.312 1.00 82.88 87 PHE A CA 1
ATOM 673 C C . PHE A 1 87 ? 27.724 4.586 -49.631 1.00 82.88 87 PHE A C 1
ATOM 675 O O . PHE A 1 87 ? 27.352 4.318 -48.490 1.00 82.88 87 PHE A O 1
ATOM 682 N N . SER A 1 88 ? 27.156 5.557 -50.351 1.00 87.69 88 SER A N 1
ATOM 683 C CA . SER A 1 88 ? 26.048 6.384 -49.858 1.00 87.69 88 SER A CA 1
ATOM 684 C C . SER A 1 88 ? 24.791 5.551 -49.570 1.00 87.69 88 SER A C 1
ATOM 686 O O . SER A 1 88 ? 24.146 5.742 -48.539 1.00 87.69 88 SER A O 1
ATOM 688 N N . GLY A 1 89 ? 24.466 4.580 -50.433 1.00 88.62 89 GLY A N 1
ATOM 689 C CA . GLY A 1 89 ? 23.356 3.645 -50.223 1.00 88.62 89 GLY A CA 1
ATOM 690 C C . GLY A 1 89 ? 23.563 2.728 -49.013 1.00 88.62 89 GLY A C 1
ATOM 691 O O . GLY A 1 89 ? 22.639 2.527 -48.225 1.00 88.62 89 GLY A O 1
ATOM 692 N N . LEU A 1 90 ? 24.785 2.224 -48.815 1.00 85.38 90 LEU A N 1
ATOM 693 C CA . LEU A 1 90 ? 25.145 1.416 -47.646 1.00 85.38 90 LEU A CA 1
ATOM 694 C C . LEU A 1 90 ? 25.116 2.233 -46.347 1.00 85.38 90 LEU A C 1
ATOM 696 O O . LEU A 1 90 ? 24.596 1.751 -45.341 1.00 85.38 90 LEU A O 1
ATOM 700 N N . ALA A 1 91 ? 25.606 3.475 -46.362 1.00 89.31 91 ALA A N 1
ATOM 701 C CA . ALA A 1 91 ? 25.521 4.380 -45.217 1.00 89.31 91 ALA A CA 1
ATOM 702 C C . ALA A 1 91 ? 24.059 4.674 -44.845 1.00 89.31 91 ALA A C 1
ATOM 704 O O . ALA A 1 91 ? 23.685 4.603 -43.673 1.00 89.31 91 ALA A O 1
ATOM 705 N N . PHE A 1 92 ? 23.207 4.922 -45.843 1.00 92.19 92 PHE A N 1
ATOM 706 C CA . PHE A 1 92 ? 21.775 5.123 -45.635 1.00 92.19 92 PHE A CA 1
ATOM 707 C C . PHE A 1 92 ? 21.085 3.871 -45.071 1.00 92.19 92 PHE A C 1
ATOM 709 O O . PHE A 1 92 ? 20.317 3.969 -44.113 1.00 92.19 92 PHE A O 1
ATOM 716 N N . ALA A 1 93 ? 21.413 2.682 -45.586 1.00 92.62 93 ALA A N 1
ATOM 717 C CA . ALA A 1 93 ? 20.932 1.419 -45.028 1.00 92.62 93 ALA A CA 1
ATOM 718 C C . ALA A 1 93 ? 21.373 1.237 -43.561 1.00 92.62 93 ALA A C 1
ATOM 720 O O . ALA A 1 93 ? 20.564 0.846 -42.719 1.00 92.62 93 ALA A O 1
ATOM 721 N N . GLY A 1 94 ? 22.618 1.592 -43.230 1.00 90.75 94 GLY A N 1
ATOM 722 C CA . GLY A 1 94 ? 23.134 1.587 -41.858 1.00 90.75 94 GLY A CA 1
ATOM 723 C C . GLY A 1 94 ? 22.382 2.537 -40.917 1.00 90.75 94 GLY A C 1
ATOM 724 O O . GLY A 1 94 ? 22.081 2.165 -39.779 1.00 90.75 94 GLY A O 1
ATOM 725 N N . ILE A 1 95 ? 22.004 3.728 -41.395 1.00 94.69 95 ILE A N 1
ATOM 726 C CA . ILE A 1 95 ? 21.167 4.679 -40.645 1.00 94.69 95 ILE A CA 1
ATOM 727 C C . ILE A 1 95 ? 19.774 4.090 -40.397 1.00 94.69 95 ILE A C 1
ATOM 729 O O . ILE A 1 95 ? 19.295 4.124 -39.265 1.00 94.69 95 ILE A O 1
ATOM 733 N N . ILE A 1 96 ? 19.134 3.503 -41.414 1.00 93.88 96 ILE A N 1
ATOM 734 C CA . ILE A 1 96 ? 17.807 2.881 -41.269 1.00 93.88 96 ILE A CA 1
ATOM 735 C C . ILE A 1 96 ? 17.839 1.760 -40.226 1.00 93.88 96 ILE A C 1
ATOM 737 O O . ILE A 1 96 ? 16.969 1.698 -39.353 1.00 93.88 96 ILE A O 1
ATOM 741 N N . VAL A 1 97 ? 18.844 0.882 -40.294 1.00 94.50 97 VAL A N 1
ATOM 742 C CA . VAL A 1 97 ? 19.018 -0.206 -39.322 1.00 94.50 97 VAL A CA 1
ATOM 743 C C . VAL A 1 97 ? 19.225 0.358 -37.916 1.00 94.50 97 VAL A C 1
ATOM 745 O O . VAL A 1 97 ? 18.571 -0.103 -36.981 1.00 94.50 97 VAL A O 1
ATOM 748 N N . SER A 1 98 ? 20.055 1.394 -37.772 1.00 92.62 98 SER A N 1
ATOM 749 C CA . SER A 1 98 ? 20.282 2.071 -36.490 1.00 92.62 98 SER A CA 1
ATOM 750 C C . SER A 1 98 ? 18.996 2.667 -35.913 1.00 92.62 98 SER A C 1
ATOM 752 O O . SER A 1 98 ? 18.694 2.439 -34.745 1.00 92.62 98 SER A O 1
ATOM 754 N N . ILE A 1 99 ? 18.189 3.358 -36.725 1.00 94.56 99 ILE A N 1
ATOM 755 C CA . ILE A 1 99 ? 16.901 3.930 -36.294 1.00 94.56 99 ILE A CA 1
ATOM 756 C C . ILE A 1 99 ? 15.940 2.827 -35.847 1.00 94.56 99 ILE A C 1
ATOM 758 O O . ILE A 1 99 ? 15.252 2.972 -34.834 1.00 94.56 99 ILE A O 1
ATOM 762 N N . LYS A 1 100 ? 15.886 1.707 -36.579 1.00 94.25 100 LYS A N 1
ATOM 763 C CA . LYS A 1 100 ? 15.054 0.563 -36.195 1.00 94.25 100 LYS A CA 1
ATOM 764 C C . LYS A 1 100 ? 15.488 -0.002 -34.841 1.00 94.25 100 LYS A C 1
ATOM 766 O O . LYS A 1 100 ? 14.640 -0.189 -33.975 1.00 94.25 100 LYS A O 1
ATOM 771 N N . MET A 1 101 ? 16.790 -0.210 -34.650 1.00 93.12 101 MET A N 1
ATOM 772 C CA . MET A 1 101 ? 17.348 -0.732 -33.402 1.00 93.12 101 MET A CA 1
ATOM 773 C C . MET A 1 101 ? 17.070 0.207 -32.220 1.00 93.12 101 MET A C 1
ATOM 775 O O . MET A 1 101 ? 16.574 -0.243 -31.191 1.00 93.12 101 MET A O 1
ATOM 779 N N . GLN A 1 102 ? 17.279 1.516 -32.400 1.00 91.12 102 GLN A N 1
ATOM 780 C CA . GLN A 1 102 ? 16.949 2.534 -31.396 1.00 91.12 102 GLN A CA 1
ATOM 781 C C . GLN A 1 102 ? 15.455 2.527 -31.037 1.00 91.12 102 GLN A C 1
ATOM 783 O O . GLN A 1 102 ? 15.089 2.661 -29.872 1.00 91.12 102 GLN A O 1
ATOM 788 N N . ASN A 1 103 ? 14.563 2.353 -32.017 1.00 95.38 103 ASN A N 1
ATOM 789 C CA . ASN A 1 103 ? 13.122 2.293 -31.764 1.00 95.38 103 ASN A CA 1
ATOM 790 C C . ASN A 1 103 ? 12.731 1.045 -30.957 1.00 95.38 103 ASN A C 1
ATOM 792 O O . ASN A 1 103 ? 11.914 1.134 -30.038 1.00 95.38 103 ASN A O 1
ATOM 796 N N . ASP A 1 104 ? 13.314 -0.108 -31.279 1.00 94.62 104 ASP A N 1
ATOM 797 C CA . ASP A 1 104 ? 13.063 -1.349 -30.547 1.00 94.62 104 ASP A CA 1
ATOM 798 C C . ASP A 1 104 ? 13.580 -1.257 -29.102 1.00 94.62 104 ASP A C 1
ATOM 800 O O . ASP A 1 104 ? 12.833 -1.565 -28.170 1.00 94.62 104 ASP A O 1
ATOM 804 N N . GLU A 1 105 ? 14.772 -0.694 -28.892 1.00 95.38 105 GLU A N 1
ATOM 805 C CA . GLU A 1 105 ? 15.310 -0.423 -27.555 1.00 95.38 105 GLU A CA 1
ATOM 806 C C . GLU A 1 105 ? 14.398 0.523 -26.753 1.00 95.38 105 GLU A C 1
ATOM 808 O O . GLU A 1 105 ? 14.019 0.223 -25.620 1.00 95.38 105 GLU A O 1
ATOM 813 N N . MET A 1 106 ? 13.934 1.623 -27.356 1.00 94.69 106 MET A N 1
ATOM 814 C CA . MET A 1 106 ? 13.000 2.558 -26.712 1.00 94.69 106 MET A CA 1
ATOM 815 C C . MET A 1 106 ? 11.675 1.888 -26.322 1.00 94.69 106 MET A C 1
ATOM 817 O O . MET A 1 106 ? 11.065 2.229 -25.301 1.00 94.69 106 MET A O 1
ATOM 821 N N . ARG A 1 107 ? 11.192 0.929 -27.120 1.00 96.06 107 ARG A N 1
ATOM 822 C CA . ARG A 1 107 ? 9.988 0.149 -26.794 1.00 96.06 107 ARG A CA 1
ATOM 823 C C . ARG A 1 107 ? 10.226 -0.766 -25.601 1.00 96.06 107 ARG A C 1
ATOM 825 O O . ARG A 1 107 ? 9.352 -0.857 -24.736 1.00 96.06 107 ARG A O 1
ATOM 832 N N . GLU A 1 108 ? 11.372 -1.431 -25.540 1.00 96.31 108 GLU A N 1
ATOM 833 C CA . GLU A 1 108 ? 11.742 -2.285 -24.409 1.00 96.31 108 GLU A CA 1
ATOM 834 C C . GLU A 1 108 ? 11.937 -1.474 -23.127 1.00 96.31 108 GLU A C 1
ATOM 836 O O . GLU A 1 108 ? 11.333 -1.804 -22.104 1.00 96.31 108 GLU A O 1
ATOM 841 N N . GLN A 1 109 ? 12.641 -0.344 -23.202 1.00 92.44 109 GLN A N 1
ATOM 842 C CA . GLN A 1 109 ? 12.803 0.587 -22.085 1.00 92.44 109 GLN A CA 1
ATOM 843 C C . GLN A 1 109 ? 11.451 1.077 -21.547 1.00 92.44 109 GLN A C 1
ATOM 845 O O . GLN A 1 109 ? 11.231 1.103 -20.335 1.00 92.44 109 GLN A O 1
ATOM 850 N N . ARG A 1 110 ? 10.487 1.403 -22.422 1.00 96.44 110 ARG A N 1
ATOM 851 C CA . ARG A 1 110 ? 9.125 1.784 -21.998 1.00 96.44 110 ARG A CA 1
ATOM 852 C C . ARG A 1 110 ? 8.407 0.655 -21.261 1.00 96.44 110 ARG A C 1
ATOM 854 O O . ARG A 1 110 ? 7.730 0.927 -20.268 1.00 96.44 110 ARG A O 1
ATOM 861 N N . LYS A 1 111 ? 8.538 -0.592 -21.725 1.00 96.62 111 LYS A N 1
ATOM 862 C CA . LYS A 1 111 ? 7.951 -1.761 -21.047 1.00 96.62 111 LYS A CA 1
ATOM 863 C C . LYS A 1 111 ? 8.567 -1.953 -19.664 1.00 96.62 111 LYS A C 1
ATOM 865 O O . LYS A 1 111 ? 7.834 -2.198 -18.706 1.00 96.62 111 LYS A O 1
ATOM 870 N N . GLU A 1 112 ? 9.883 -1.812 -19.551 1.00 95.94 112 GLU A N 1
ATOM 871 C CA . GLU A 1 112 ? 10.583 -1.943 -18.275 1.00 95.94 112 GLU A CA 1
ATOM 872 C C . GLU A 1 112 ? 10.188 -0.827 -17.303 1.00 95.94 112 GLU A C 1
ATOM 874 O O . GLU A 1 112 ? 9.805 -1.101 -16.168 1.00 95.94 112 GLU A O 1
ATOM 879 N N . LEU A 1 113 ? 10.113 0.421 -17.773 1.00 96.69 113 LEU A N 1
ATOM 880 C CA . LEU A 1 113 ? 9.647 1.544 -16.962 1.00 96.69 113 LEU A CA 1
ATOM 881 C C . LEU A 1 113 ? 8.207 1.339 -16.463 1.00 96.69 113 LEU A C 1
ATOM 883 O O . LEU A 1 113 ? 7.884 1.671 -15.324 1.00 96.69 113 LEU A O 1
ATOM 887 N N . GLN A 1 114 ? 7.322 0.778 -17.292 1.00 96.62 114 GLN A N 1
ATOM 888 C CA . GLN A 1 114 ? 5.960 0.446 -16.869 1.00 96.62 114 GLN A CA 1
ATOM 889 C C . GLN A 1 114 ? 5.936 -0.640 -15.787 1.00 96.62 114 GLN A C 1
ATOM 891 O O . GLN A 1 114 ? 5.162 -0.522 -14.835 1.00 96.62 114 GLN A O 1
ATOM 896 N N . LYS A 1 115 ? 6.775 -1.677 -15.898 1.00 96.50 115 LYS A N 1
ATOM 897 C CA . LYS A 1 115 ? 6.917 -2.704 -14.853 1.00 96.50 115 LYS A CA 1
ATOM 898 C C . LYS A 1 115 ? 7.443 -2.097 -13.554 1.00 96.50 115 LYS A C 1
ATOM 900 O O . LYS A 1 115 ? 6.833 -2.306 -12.509 1.00 96.50 115 LYS A O 1
ATOM 905 N N . GLN A 1 116 ? 8.494 -1.283 -13.628 1.00 95.44 116 GLN A N 1
ATOM 906 C CA . GLN A 1 116 ? 9.067 -0.597 -12.470 1.00 95.44 116 GLN A CA 1
ATOM 907 C C . GLN A 1 116 ? 8.047 0.309 -11.778 1.00 95.44 116 GLN A C 1
ATOM 909 O O . GLN A 1 116 ? 7.926 0.264 -10.558 1.00 95.44 116 GLN A O 1
ATOM 914 N N . LYS A 1 117 ? 7.245 1.068 -12.538 1.00 95.88 117 LYS A N 1
ATOM 915 C CA . LYS A 1 117 ? 6.154 1.882 -11.976 1.00 95.88 117 LYS A CA 1
ATOM 916 C C . LYS A 1 117 ? 5.131 1.036 -11.219 1.00 95.88 117 LYS A C 1
ATOM 918 O O . LYS A 1 117 ? 4.743 1.409 -10.118 1.00 95.88 117 LYS A O 1
ATOM 923 N N . LYS A 1 118 ? 4.711 -0.106 -11.777 1.00 93.19 118 LYS A N 1
ATOM 924 C CA . LYS A 1 118 ? 3.773 -1.019 -11.099 1.00 93.19 118 LYS A CA 1
ATOM 925 C C . LYS A 1 118 ? 4.364 -1.568 -9.801 1.00 93.19 118 LYS A C 1
ATOM 927 O O . LYS A 1 118 ? 3.704 -1.523 -8.771 1.00 93.19 118 LYS A O 1
ATOM 932 N N . ILE A 1 119 ? 5.612 -2.028 -9.845 1.00 94.94 119 ILE A N 1
ATOM 933 C CA . ILE A 1 119 ? 6.327 -2.547 -8.674 1.00 94.94 119 ILE A CA 1
ATOM 934 C C . ILE A 1 119 ? 6.473 -1.458 -7.598 1.00 94.94 119 ILE A C 1
ATOM 936 O O . ILE A 1 119 ? 6.180 -1.700 -6.431 1.00 94.94 119 ILE A O 1
ATOM 940 N N . ALA A 1 120 ? 6.844 -0.234 -7.982 1.00 93.88 120 ALA A N 1
ATOM 941 C CA . ALA A 1 120 ? 6.971 0.892 -7.060 1.00 93.88 120 ALA A CA 1
ATOM 942 C C . ALA A 1 120 ? 5.638 1.258 -6.387 1.00 93.88 120 ALA A C 1
ATOM 944 O O . ALA A 1 120 ? 5.623 1.552 -5.194 1.00 93.88 120 ALA A O 1
ATOM 945 N N . LEU A 1 121 ? 4.519 1.206 -7.119 1.00 90.06 121 LEU A N 1
ATOM 946 C CA . LEU A 1 121 ? 3.187 1.425 -6.549 1.00 90.06 121 LEU A CA 1
ATOM 947 C C . LEU A 1 121 ? 2.813 0.344 -5.526 1.00 90.06 121 LEU A C 1
ATOM 949 O O . LEU A 1 121 ? 2.278 0.677 -4.471 1.00 90.06 121 LEU A O 1
ATOM 953 N N . LEU A 1 122 ? 3.133 -0.926 -5.801 1.00 88.38 122 LEU A N 1
ATOM 954 C CA . LEU A 1 122 ? 2.906 -2.023 -4.853 1.00 88.38 122 LEU A CA 1
ATOM 955 C C . LEU A 1 122 ? 3.718 -1.826 -3.568 1.00 88.38 122 LEU A C 1
ATOM 957 O O . LEU A 1 122 ? 3.144 -1.844 -2.479 1.00 88.38 122 LEU A O 1
ATOM 961 N N . TYR A 1 123 ? 5.015 -1.526 -3.688 1.00 88.94 123 TYR A N 1
ATOM 962 C CA . TYR A 1 123 ? 5.859 -1.228 -2.528 1.00 88.94 123 TYR A CA 1
ATOM 963 C C . TYR A 1 123 ? 5.387 0.005 -1.754 1.00 88.94 123 TYR A C 1
ATOM 965 O O . TYR A 1 123 ? 5.422 0.019 -0.524 1.00 88.94 123 TYR A O 1
ATOM 973 N N . HIS A 1 124 ? 4.933 1.049 -2.452 1.00 88.19 124 HIS A N 1
ATOM 974 C CA . HIS A 1 124 ? 4.392 2.242 -1.811 1.00 88.19 124 HIS A CA 1
ATOM 975 C C . HIS A 1 124 ? 3.133 1.916 -0.998 1.00 88.19 124 HIS A C 1
ATOM 977 O O . HIS A 1 124 ? 3.028 2.339 0.153 1.00 88.19 124 HIS A O 1
ATOM 983 N N . ARG A 1 125 ? 2.222 1.108 -1.556 1.00 85.25 125 ARG A N 1
ATOM 984 C CA . ARG A 1 125 ? 1.009 0.636 -0.873 1.00 85.25 125 ARG A CA 1
ATOM 985 C C . ARG A 1 125 ? 1.344 -0.171 0.385 1.00 85.25 125 ARG A C 1
ATOM 987 O O . ARG A 1 125 ? 0.819 0.130 1.452 1.00 85.25 125 ARG A O 1
ATOM 994 N N . GLU A 1 126 ? 2.244 -1.149 0.284 1.00 87.19 126 GLU A N 1
ATOM 995 C CA . GLU A 1 126 ? 2.676 -1.972 1.426 1.00 87.19 126 GLU A CA 1
ATOM 996 C C . GLU A 1 126 ? 3.319 -1.130 2.529 1.00 87.19 126 GLU A C 1
ATOM 998 O O . GLU A 1 126 ? 2.966 -1.256 3.701 1.00 87.19 126 GLU A O 1
ATOM 1003 N N . ARG A 1 127 ? 4.213 -0.206 2.162 1.00 90.06 127 ARG A N 1
ATOM 1004 C CA . ARG A 1 127 ? 4.867 0.685 3.125 1.00 90.06 127 ARG A CA 1
ATOM 1005 C C . ARG A 1 127 ? 3.873 1.610 3.820 1.00 90.06 127 ARG A C 1
ATOM 1007 O O . ARG A 1 127 ? 4.016 1.852 5.017 1.00 90.06 127 ARG A O 1
ATOM 1014 N N . MET A 1 128 ? 2.877 2.120 3.095 1.00 88.00 128 MET A N 1
ATOM 1015 C CA . MET A 1 128 ? 1.834 2.954 3.692 1.00 88.00 128 MET A CA 1
ATOM 1016 C C . MET A 1 128 ? 0.962 2.174 4.667 1.00 88.00 128 MET A C 1
ATOM 1018 O O . MET A 1 128 ? 0.669 2.678 5.748 1.00 88.00 128 MET A O 1
ATOM 1022 N N . PHE A 1 129 ? 0.626 0.927 4.338 1.00 87.81 129 PHE A N 1
ATOM 1023 C CA . PHE A 1 129 ? -0.089 0.052 5.259 1.00 87.81 129 PHE A CA 1
ATOM 1024 C C . PHE A 1 129 ? 0.729 -0.255 6.523 1.00 87.81 129 PHE A C 1
ATOM 1026 O O . PHE A 1 129 ? 0.198 -0.164 7.626 1.00 87.81 129 PHE A O 1
ATOM 1033 N N . LEU A 1 130 ? 2.028 -0.548 6.390 1.00 88.81 130 LEU A N 1
ATOM 1034 C CA . LEU A 1 130 ? 2.903 -0.793 7.541 1.00 88.81 130 LEU A CA 1
ATOM 1035 C C . LEU A 1 130 ? 3.014 0.425 8.465 1.00 88.81 130 LEU A C 1
ATOM 1037 O O . LEU A 1 130 ? 2.946 0.268 9.680 1.00 88.81 130 LEU A O 1
ATOM 1041 N N . LEU A 1 131 ? 3.144 1.631 7.906 1.00 89.06 131 LEU A N 1
ATOM 1042 C CA . LEU A 1 131 ? 3.173 2.867 8.693 1.00 89.06 131 LEU A CA 1
ATOM 1043 C C . LEU A 1 131 ? 1.847 3.116 9.417 1.00 89.06 131 LEU A C 1
ATOM 1045 O O . LEU A 1 131 ? 1.849 3.488 10.584 1.00 89.06 131 LEU A O 1
ATOM 1049 N N . LEU A 1 132 ? 0.722 2.849 8.756 1.00 87.81 132 LEU A N 1
ATOM 1050 C CA . LEU A 1 132 ? -0.608 2.949 9.356 1.00 87.81 132 LEU A CA 1
ATOM 1051 C C . LEU A 1 132 ? -0.809 1.921 10.480 1.00 87.81 132 LEU A C 1
ATOM 1053 O O . LEU A 1 132 ? -1.394 2.246 11.510 1.00 87.81 132 LEU A O 1
ATOM 1057 N N . MET A 1 133 ? -0.289 0.700 10.325 1.00 85.75 133 MET A N 1
ATOM 1058 C CA . MET A 1 133 ? -0.268 -0.305 11.395 1.00 85.75 133 MET A CA 1
ATOM 1059 C C . MET A 1 133 ? 0.595 0.129 12.578 1.00 85.75 133 MET A C 1
ATOM 1061 O O . MET A 1 133 ? 0.199 -0.080 13.723 1.00 85.75 133 MET A O 1
ATOM 1065 N N . ASP A 1 134 ? 1.760 0.718 12.317 1.00 86.44 134 ASP A N 1
ATOM 1066 C CA . ASP A 1 134 ? 2.646 1.231 13.361 1.00 86.44 134 ASP A CA 1
ATOM 1067 C C . ASP A 1 134 ? 1.989 2.383 14.130 1.00 86.44 134 ASP A C 1
ATOM 1069 O O . ASP A 1 134 ? 1.936 2.358 15.357 1.00 86.44 134 ASP A O 1
ATOM 1073 N N . GLU A 1 135 ? 1.376 3.335 13.421 1.00 85.25 135 GLU A N 1
ATOM 1074 C CA . GLU A 1 135 ? 0.628 4.441 14.022 1.00 85.25 135 GLU A CA 1
ATOM 1075 C C . GLU A 1 135 ? -0.568 3.938 14.840 1.00 85.25 135 GLU A C 1
ATOM 1077 O O . GLU A 1 135 ? -0.766 4.368 15.976 1.00 85.25 135 GLU A O 1
ATOM 1082 N N . PHE A 1 136 ? -1.322 2.966 14.319 1.00 84.31 136 PHE A N 1
ATOM 1083 C CA . PHE A 1 136 ? -2.439 2.352 15.037 1.00 84.31 136 PHE A CA 1
ATOM 1084 C C . PHE A 1 136 ? -1.991 1.622 16.309 1.00 84.31 136 PHE A C 1
ATOM 1086 O O . PHE A 1 136 ? -2.657 1.714 17.342 1.00 84.31 136 PHE A O 1
ATOM 1093 N N . LYS A 1 137 ? -0.858 0.912 16.260 1.00 83.69 137 LYS A N 1
ATOM 1094 C CA . LYS A 1 137 ? -0.274 0.248 17.433 1.00 83.69 137 LYS A CA 1
ATOM 1095 C C . LYS A 1 137 ? 0.261 1.258 18.441 1.00 83.69 137 LYS A C 1
ATOM 1097 O O . LYS A 1 137 ? -0.000 1.105 19.624 1.00 83.69 137 LYS A O 1
ATOM 1102 N N . LYS A 1 138 ? 0.956 2.302 17.985 1.00 83.12 138 LYS A N 1
ATOM 1103 C CA . LYS A 1 138 ? 1.524 3.358 18.834 1.00 83.12 138 LYS A CA 1
ATOM 1104 C C . LYS A 1 138 ? 0.452 4.223 19.492 1.00 83.12 138 LYS A C 1
ATOM 1106 O O . LYS A 1 138 ? 0.621 4.639 20.631 1.00 83.12 138 LYS A O 1
ATOM 1111 N N . SER A 1 139 ? -0.654 4.470 18.792 1.00 77.62 139 SER A N 1
ATOM 1112 C CA . SER A 1 139 ? -1.833 5.151 19.337 1.00 77.62 139 SER A CA 1
ATOM 1113 C C . SER A 1 139 ? -2.500 4.357 20.465 1.00 77.62 139 SER A C 1
ATOM 1115 O O . SER A 1 139 ? -3.366 4.899 21.151 1.00 77.62 139 SER A O 1
ATOM 1117 N N . ARG A 1 140 ? -2.142 3.081 20.639 1.00 74.62 140 ARG A N 1
ATOM 1118 C CA . ARG A 1 140 ? -2.663 2.205 21.677 1.00 74.62 140 ARG A CA 1
ATOM 1119 C C . ARG A 1 140 ? -1.624 2.073 22.784 1.00 74.62 140 ARG A C 1
ATOM 1121 O O . ARG A 1 140 ? -0.617 1.397 22.616 1.00 74.62 140 ARG A O 1
ATOM 1128 N N . GLU A 1 141 ? -1.873 2.698 23.931 1.00 69.38 141 GLU A N 1
ATOM 1129 C CA . GLU A 1 141 ? -0.969 2.578 25.085 1.00 69.38 141 GLU A CA 1
ATOM 1130 C C . GLU A 1 141 ? -0.882 1.129 25.592 1.00 69.38 141 GLU A C 1
ATOM 1132 O O . GLU A 1 141 ? 0.190 0.652 25.962 1.00 69.38 141 GLU A O 1
ATOM 1137 N N . ARG A 1 142 ? -2.009 0.402 25.565 1.00 82.00 142 ARG A N 1
ATOM 1138 C CA . ARG A 1 142 ? -2.097 -1.031 25.875 1.00 82.00 142 ARG A CA 1
ATOM 1139 C C . ARG A 1 142 ? -3.258 -1.687 25.134 1.00 82.00 142 ARG A C 1
ATOM 1141 O O . ARG A 1 142 ? -4.221 -1.015 24.778 1.00 82.00 142 ARG A O 1
ATOM 1148 N N . ARG A 1 143 ? -3.188 -3.006 24.935 1.00 83.69 143 ARG A N 1
ATOM 1149 C CA . ARG A 1 143 ? -4.327 -3.780 24.414 1.00 83.69 143 ARG A CA 1
ATOM 1150 C C . ARG A 1 143 ? -5.442 -3.852 25.453 1.00 83.69 143 ARG A C 1
ATOM 1152 O O . ARG A 1 143 ? -5.149 -4.049 26.635 1.00 83.69 143 ARG A O 1
ATOM 1159 N N . PHE A 1 144 ? -6.696 -3.731 25.017 1.00 86.00 144 PHE A N 1
ATOM 1160 C CA . PHE A 1 144 ? -7.823 -3.914 25.931 1.00 86.00 144 PHE A CA 1
ATOM 1161 C C . PHE A 1 144 ? -7.975 -5.382 26.315 1.00 86.00 144 PHE A C 1
ATOM 1163 O O . PHE A 1 144 ? -7.777 -6.294 25.507 1.00 86.00 144 PHE A O 1
ATOM 1170 N N . THR A 1 145 ? -8.348 -5.587 27.570 1.00 87.69 145 THR A N 1
ATOM 1171 C CA . THR A 1 145 ? -8.778 -6.865 28.127 1.00 87.69 145 THR A CA 1
ATOM 1172 C C . THR A 1 1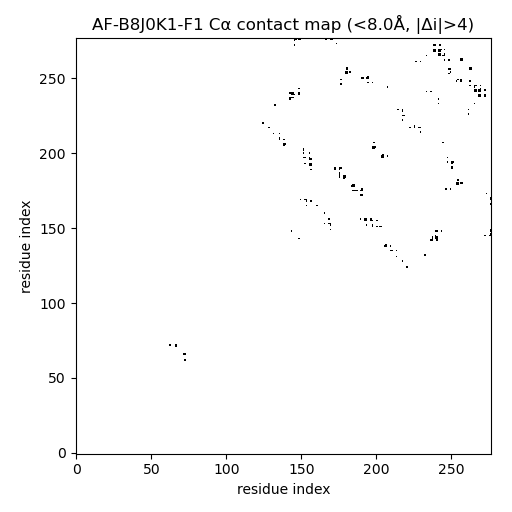45 ? -10.302 -6.901 28.224 1.00 87.69 145 THR A C 1
ATOM 1174 O O . THR A 1 145 ? -10.965 -5.864 28.151 1.00 87.69 145 THR A O 1
ATOM 1177 N N . SER A 1 146 ? -10.882 -8.083 28.445 1.00 83.69 146 SER A N 1
ATOM 1178 C CA . SER A 1 146 ? -12.327 -8.196 28.687 1.00 83.69 146 SER A CA 1
ATOM 1179 C C . SER A 1 146 ? -12.780 -7.371 29.897 1.00 83.69 146 SER A C 1
ATOM 1181 O O . SER A 1 146 ? -13.872 -6.814 29.878 1.00 83.69 146 SER A O 1
ATOM 1183 N N . ALA A 1 147 ? -11.928 -7.215 30.917 1.00 85.62 147 ALA A N 1
ATOM 1184 C CA . ALA A 1 147 ? -12.210 -6.369 32.072 1.00 85.62 147 ALA A CA 1
ATOM 1185 C C . ALA A 1 147 ? -12.350 -4.888 31.696 1.00 85.62 147 ALA A C 1
ATOM 1187 O O . ALA A 1 147 ? -13.261 -4.231 32.189 1.00 85.62 147 ALA A O 1
ATOM 1188 N N . ASP A 1 148 ? -11.503 -4.389 30.792 1.00 86.38 148 ASP A N 1
ATOM 1189 C CA . ASP A 1 148 ? -11.580 -3.002 30.321 1.00 86.38 148 ASP A CA 1
ATOM 1190 C C . ASP A 1 148 ? -12.875 -2.757 29.546 1.00 86.38 148 ASP A C 1
ATOM 1192 O O . ASP A 1 148 ? -13.537 -1.746 29.752 1.00 86.38 148 ASP A O 1
ATOM 1196 N N . VAL A 1 149 ? -13.282 -3.711 28.702 1.00 86.38 149 VAL A N 1
ATOM 1197 C CA . VAL A 1 149 ? -14.546 -3.619 27.956 1.00 86.38 149 VAL A CA 1
ATOM 1198 C C . VAL A 1 149 ? -15.745 -3.600 28.904 1.00 86.38 149 VAL A C 1
ATOM 1200 O O . VAL A 1 149 ? -16.653 -2.799 28.698 1.00 86.38 149 VAL A O 1
ATOM 1203 N N . ARG A 1 150 ? -15.739 -4.404 29.9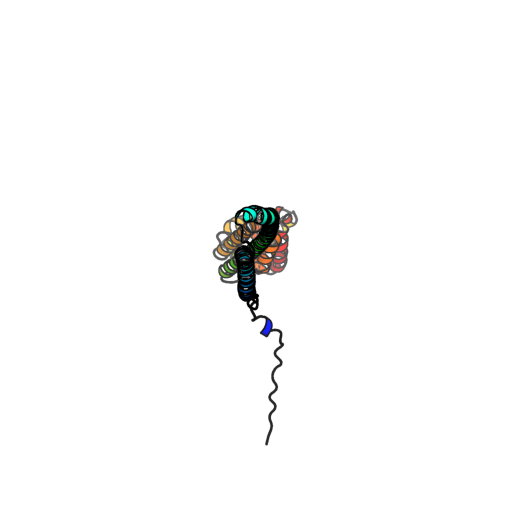78 1.00 84.62 150 ARG A N 1
ATOM 1204 C CA . ARG A 1 150 ? -16.786 -4.340 31.017 1.00 84.62 150 ARG A CA 1
ATOM 1205 C C . ARG A 1 150 ? -16.870 -2.965 31.665 1.00 84.62 150 ARG A C 1
ATOM 1207 O O . ARG A 1 150 ? -17.970 -2.444 31.813 1.00 84.62 150 ARG A O 1
ATOM 1214 N N . VAL A 1 151 ? -15.724 -2.388 32.028 1.00 84.44 151 VAL A N 1
ATOM 1215 C CA . VAL A 1 151 ? -15.651 -1.045 32.622 1.00 84.44 151 VAL A CA 1
ATOM 1216 C C . VAL A 1 151 ? -16.182 -0.001 31.642 1.00 84.44 151 VAL A C 1
ATOM 1218 O O . VAL A 1 151 ? -17.055 0.771 32.015 1.00 84.44 151 VAL A O 1
ATOM 1221 N N . ILE A 1 152 ? -15.762 -0.045 30.372 1.00 86.31 152 ILE A N 1
ATOM 1222 C CA . ILE A 1 152 ? -16.243 0.874 29.328 1.00 86.31 152 ILE A CA 1
ATOM 1223 C C . ILE A 1 152 ? -17.762 0.772 29.157 1.00 86.31 152 ILE A C 1
ATOM 1225 O O . ILE A 1 152 ? -18.448 1.791 29.088 1.00 86.31 152 ILE A O 1
ATOM 1229 N N . ILE A 1 153 ? -18.306 -0.447 29.077 1.00 84.69 153 ILE A N 1
ATOM 1230 C CA . ILE A 1 153 ? -19.753 -0.659 28.950 1.00 84.69 153 ILE A CA 1
ATOM 1231 C C . ILE A 1 153 ? -20.470 -0.108 30.184 1.00 84.69 153 ILE A C 1
ATOM 1233 O O . ILE A 1 153 ? -21.470 0.593 30.040 1.00 84.69 153 ILE A O 1
ATOM 1237 N N . HIS A 1 154 ? -19.953 -0.392 31.379 1.00 81.94 154 HIS A N 1
ATOM 1238 C CA . HIS A 1 154 ? -20.518 0.083 32.634 1.00 81.94 154 HIS A CA 1
ATOM 1239 C C . HIS A 1 154 ? -20.539 1.615 32.716 1.00 81.94 154 HIS A C 1
ATOM 1241 O O . HIS A 1 154 ? -21.603 2.194 32.899 1.00 81.94 154 HIS A O 1
ATOM 1247 N N . GLU A 1 155 ? -19.401 2.274 32.501 1.00 83.88 155 GLU A N 1
ATOM 1248 C CA . GLU A 1 155 ? -19.264 3.737 32.519 1.00 83.88 155 GLU A CA 1
ATOM 1249 C C . GLU A 1 155 ? -20.092 4.410 31.408 1.00 83.88 155 GLU A C 1
ATOM 1251 O O . GLU A 1 155 ? -20.676 5.480 31.596 1.00 83.88 155 GLU A O 1
ATOM 1256 N N . CYS A 1 156 ? -20.233 3.768 30.243 1.00 83.75 156 CYS A N 1
ATOM 1257 C CA . CYS A 1 156 ? -21.124 4.263 29.194 1.00 83.75 156 CYS A CA 1
ATOM 1258 C C . CYS A 1 156 ? -22.601 4.165 29.592 1.00 83.75 156 CYS A C 1
ATOM 1260 O O . CYS A 1 156 ? -23.370 5.084 29.310 1.00 83.75 156 CYS A O 1
ATOM 1262 N N . LEU A 1 157 ? -23.015 3.063 30.216 1.00 79.69 157 LEU A N 1
ATOM 1263 C CA . LEU A 1 157 ? -24.403 2.824 30.618 1.00 79.69 157 LEU A CA 1
ATOM 1264 C C . LEU A 1 157 ? -24.750 3.443 31.982 1.00 79.69 157 LEU A C 1
ATOM 1266 O O . LEU A 1 157 ? -25.913 3.386 32.379 1.00 79.69 157 LEU A O 1
ATOM 1270 N N . ASP A 1 158 ? -23.761 4.050 32.649 1.00 65.69 158 ASP A N 1
ATOM 1271 C CA . ASP A 1 158 ? -23.773 4.475 34.045 1.00 65.69 158 ASP A CA 1
ATOM 1272 C C . ASP A 1 158 ? -25.080 5.161 34.457 1.00 65.69 158 ASP A C 1
ATOM 1274 O O . ASP A 1 158 ? -25.366 6.328 34.154 1.00 65.69 158 ASP A O 1
ATOM 1278 N N . CYS A 1 159 ? -25.876 4.362 35.157 1.00 49.62 159 CYS A N 1
ATOM 1279 C CA . CYS A 1 159 ? -26.944 4.766 36.039 1.00 49.62 159 CYS A CA 1
ATOM 1280 C C . CYS A 1 159 ? -26.415 4.483 37.448 1.00 49.62 159 CYS A C 1
ATOM 1282 O O . CYS A 1 159 ? -26.548 3.350 37.875 1.00 49.62 159 CYS A O 1
ATOM 1284 N N . GLN A 1 160 ? -25.792 5.455 38.125 1.00 43.38 160 GLN A N 1
ATOM 1285 C CA . GLN A 1 160 ? -25.559 5.545 39.584 1.00 43.38 160 GLN A CA 1
ATOM 1286 C C . GLN A 1 160 ? -25.930 4.302 40.442 1.00 43.38 160 GLN A C 1
ATOM 1288 O O . GLN A 1 160 ? -26.834 4.382 41.275 1.00 43.38 160 GLN A O 1
ATOM 1293 N N . MET A 1 161 ? -25.276 3.147 40.275 1.00 48.22 161 MET A N 1
ATOM 1294 C CA . MET A 1 161 ? -25.669 1.913 40.973 1.00 48.22 161 MET A CA 1
ATOM 1295 C C . MET A 1 161 ? -24.445 1.092 41.415 1.00 48.22 161 MET A C 1
ATOM 1297 O O . MET A 1 161 ? -23.435 1.070 40.720 1.00 48.22 161 MET A O 1
ATOM 1301 N N . PRO A 1 162 ? -24.514 0.411 42.576 1.00 51.16 162 PRO A N 1
ATOM 1302 C CA . PRO A 1 162 ? -23.389 -0.321 43.169 1.00 51.16 162 PRO A CA 1
ATOM 1303 C C . PRO A 1 162 ? -22.954 -1.562 42.359 1.00 51.16 162 PRO A C 1
ATOM 1305 O O . PRO A 1 162 ? -23.778 -2.185 41.691 1.00 51.16 162 PRO A O 1
ATOM 1308 N N . ASP A 1 163 ? -21.687 -1.983 42.515 1.00 54.97 163 ASP A N 1
ATOM 1309 C CA . ASP A 1 163 ? -20.957 -3.045 41.773 1.00 54.97 163 ASP A CA 1
ATOM 1310 C C . ASP A 1 163 ? -21.739 -4.325 41.409 1.00 54.97 163 ASP A C 1
ATOM 1312 O O . ASP A 1 163 ? -21.488 -4.944 40.376 1.00 54.97 163 ASP A O 1
ATOM 1316 N N . LYS A 1 164 ? -22.707 -4.754 42.230 1.00 55.91 164 LYS A N 1
ATOM 1317 C CA . LYS A 1 164 ? -23.518 -5.960 41.957 1.00 55.91 164 LYS A CA 1
ATOM 1318 C C . LYS A 1 164 ? -24.511 -5.782 40.799 1.00 55.91 164 LYS A C 1
ATOM 1320 O O . LYS A 1 164 ? -24.995 -6.776 40.266 1.00 55.91 164 LYS A O 1
ATOM 1325 N N . VAL A 1 165 ? -24.811 -4.543 40.411 1.00 62.00 165 VAL A N 1
ATOM 1326 C CA . VAL A 1 165 ? -25.725 -4.193 39.310 1.00 62.00 165 VAL A CA 1
ATOM 1327 C C . VAL A 1 165 ? -24.973 -4.084 37.978 1.00 62.00 165 VAL A C 1
ATOM 1329 O O . VAL A 1 165 ? -25.557 -4.335 36.929 1.00 62.00 165 VAL A O 1
ATOM 1332 N N . ALA A 1 166 ? -23.662 -3.824 38.004 1.00 61.22 166 ALA A N 1
ATOM 1333 C CA . ALA A 1 166 ? -22.833 -3.681 36.808 1.00 61.22 166 ALA A CA 1
ATOM 1334 C C . ALA A 1 166 ? -22.856 -4.932 35.916 1.00 61.22 166 ALA A C 1
ATOM 1336 O O . ALA A 1 166 ? -23.144 -4.845 34.723 1.00 61.22 166 ALA A O 1
ATOM 1337 N N . ALA A 1 167 ? -22.637 -6.107 36.513 1.00 68.94 167 ALA A N 1
ATOM 1338 C CA . ALA A 1 167 ? -22.683 -7.385 35.804 1.00 68.94 167 ALA A CA 1
ATOM 1339 C C . ALA A 1 167 ? -24.075 -7.676 35.215 1.00 68.94 167 ALA A C 1
ATOM 1341 O O . ALA A 1 167 ? -24.190 -8.238 34.129 1.00 68.94 167 ALA A O 1
ATOM 1342 N N . VAL A 1 168 ? -25.141 -7.248 35.901 1.00 74.81 168 VAL A N 1
ATOM 1343 C CA . VAL A 1 168 ? -26.524 -7.402 35.425 1.00 74.81 168 VAL A CA 1
ATOM 1344 C C . VAL A 1 168 ? -26.781 -6.511 34.209 1.00 74.81 168 VAL A C 1
ATOM 1346 O O . VAL A 1 168 ? -27.387 -6.963 33.242 1.00 74.81 168 VAL A O 1
ATOM 1349 N N . THR A 1 169 ? -26.286 -5.272 34.220 1.00 75.69 169 THR A N 1
ATOM 1350 C CA . THR A 1 169 ? -26.425 -4.327 33.102 1.00 75.69 169 THR A CA 1
ATOM 1351 C C . THR A 1 169 ? -25.650 -4.785 31.868 1.00 75.69 169 THR A C 1
ATOM 1353 O O . THR A 1 169 ? -26.181 -4.736 30.758 1.00 75.69 169 THR A O 1
ATOM 1356 N N . VAL A 1 170 ? -24.419 -5.278 32.047 1.00 78.19 170 VAL A N 1
ATOM 1357 C CA . VAL A 1 170 ? -23.621 -5.838 30.944 1.00 78.19 170 VAL A CA 1
ATOM 1358 C C . VAL A 1 170 ? -24.306 -7.083 30.369 1.00 78.19 170 VAL A C 1
ATOM 1360 O O . VAL A 1 170 ? -24.476 -7.175 29.155 1.00 78.19 170 VAL A O 1
ATOM 1363 N N . ALA A 1 171 ? -24.799 -7.990 31.219 1.00 80.94 171 ALA A N 1
ATOM 1364 C CA . ALA A 1 171 ? -25.549 -9.167 30.777 1.00 80.94 171 ALA A CA 1
ATOM 1365 C C . ALA A 1 171 ? -26.855 -8.801 30.045 1.00 80.94 171 ALA A C 1
ATOM 1367 O O . ALA A 1 171 ? -27.209 -9.442 29.055 1.00 80.94 171 ALA A O 1
ATOM 1368 N N . ALA A 1 172 ? -27.557 -7.752 30.487 1.00 80.94 172 ALA A N 1
ATOM 1369 C CA . ALA A 1 172 ? -28.755 -7.249 29.819 1.00 80.94 172 ALA A CA 1
ATOM 1370 C C . ALA A 1 172 ? -28.445 -6.687 28.422 1.00 80.94 172 ALA A C 1
ATOM 1372 O O . ALA A 1 172 ? -29.177 -6.981 27.479 1.00 80.94 172 ALA A O 1
ATOM 1373 N N . LEU A 1 173 ? -27.338 -5.949 28.269 1.00 83.19 173 LEU A N 1
ATOM 1374 C CA . LEU A 1 173 ? -26.874 -5.465 26.966 1.00 83.19 173 LEU A CA 1
ATOM 1375 C C . LEU A 1 173 ? -26.503 -6.627 26.032 1.00 83.19 173 LEU A C 1
ATOM 1377 O O . LEU A 1 173 ? -26.886 -6.618 24.864 1.00 83.19 173 LEU A O 1
ATOM 1381 N N . VAL A 1 174 ? -25.778 -7.635 26.527 1.00 84.31 174 VAL A N 1
ATOM 1382 C CA . VAL A 1 174 ? -25.425 -8.827 25.735 1.00 84.31 174 VAL A CA 1
ATOM 1383 C C . VAL A 1 174 ? -26.691 -9.552 25.267 1.00 84.31 174 VAL A C 1
ATOM 1385 O O . VAL A 1 174 ? -26.806 -9.877 24.087 1.00 84.31 174 VAL A O 1
ATOM 1388 N N . ALA A 1 175 ? -27.676 -9.733 26.151 1.00 83.00 175 ALA A N 1
ATOM 1389 C CA . ALA A 1 175 ? -28.955 -10.349 25.803 1.00 83.00 175 ALA A CA 1
ATOM 1390 C C . ALA A 1 175 ? -29.769 -9.516 24.792 1.00 83.00 175 ALA A C 1
ATOM 1392 O O . ALA A 1 175 ? -30.489 -10.086 23.970 1.00 83.00 175 ALA A O 1
ATOM 1393 N N . GLU A 1 176 ? -29.666 -8.184 24.836 1.00 83.06 176 GLU A N 1
ATOM 1394 C CA . GLU A 1 176 ? -30.261 -7.287 23.838 1.00 83.06 176 GLU A CA 1
ATOM 1395 C C . GLU A 1 176 ? -29.603 -7.479 22.465 1.00 83.06 176 GLU A C 1
ATOM 1397 O O . GLU A 1 176 ? -30.305 -7.680 21.475 1.00 83.06 176 GLU A O 1
ATOM 1402 N N . VAL A 1 177 ? -28.266 -7.496 22.408 1.00 83.94 177 VAL A N 1
ATOM 1403 C CA . VAL A 1 177 ? -27.494 -7.749 21.179 1.00 83.94 177 VAL A CA 1
ATOM 1404 C C . VAL A 1 177 ? -27.854 -9.109 20.577 1.00 83.94 177 VAL A C 1
ATOM 1406 O O . VAL A 1 177 ? -28.152 -9.192 19.386 1.00 83.94 177 VAL A O 1
ATOM 1409 N N . GLU A 1 178 ? -27.883 -10.172 21.382 1.00 83.44 178 GLU A N 1
ATOM 1410 C CA . GLU A 1 178 ? -28.259 -11.515 20.923 1.00 83.44 178 GLU A CA 1
ATOM 1411 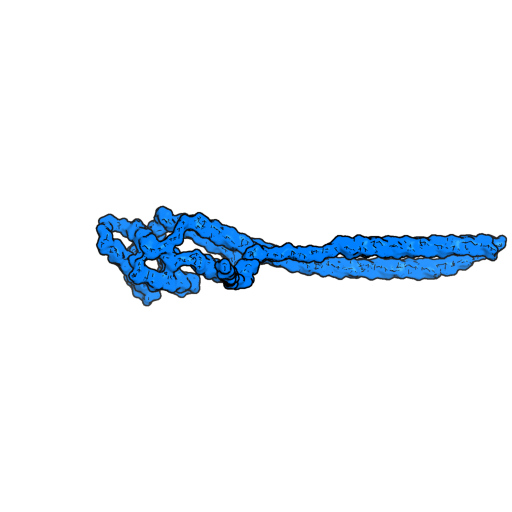C C . GLU A 1 178 ? -29.719 -11.588 20.453 1.00 83.44 178 GLU A C 1
ATOM 1413 O O . GLU A 1 178 ? -30.005 -12.190 19.414 1.00 83.44 178 GLU A O 1
ATOM 1418 N N . GLY A 1 179 ? -30.644 -10.943 21.172 1.00 80.31 179 GLY A N 1
ATOM 1419 C CA . GLY A 1 179 ? -32.049 -10.838 20.770 1.00 80.31 179 GLY A CA 1
ATOM 1420 C C . GLY A 1 179 ? -32.206 -10.141 19.417 1.00 80.31 179 GLY A C 1
ATOM 1421 O O . GLY A 1 179 ? -32.945 -10.607 18.548 1.00 80.31 179 GLY A O 1
ATOM 1422 N N . LEU A 1 180 ? -31.444 -9.070 19.201 1.00 81.50 180 LEU A N 1
ATOM 1423 C CA . LEU A 1 180 ? -31.442 -8.309 17.957 1.00 81.50 180 LEU A CA 1
ATOM 1424 C C . LEU A 1 180 ? -30.889 -9.145 16.790 1.00 81.50 180 LEU A C 1
ATOM 1426 O O . LEU A 1 180 ? -31.491 -9.181 15.717 1.00 81.50 180 LEU A O 1
ATOM 1430 N N . LEU A 1 181 ? -29.798 -9.883 17.011 1.00 77.88 181 LEU A N 1
ATOM 1431 C CA . LEU A 1 181 ? -29.196 -10.774 16.008 1.00 77.88 181 LEU A CA 1
ATOM 1432 C C . LEU A 1 181 ? -30.069 -11.995 15.670 1.00 77.88 181 LEU A C 1
ATOM 1434 O O . LEU A 1 181 ? -29.932 -12.554 14.584 1.00 77.88 181 LEU A O 1
ATOM 1438 N N . THR A 1 182 ? -30.948 -12.419 16.581 1.00 79.56 182 THR A N 1
ATOM 1439 C CA . THR A 1 182 ? -31.889 -13.539 16.382 1.00 79.56 182 THR A CA 1
ATOM 1440 C C . THR A 1 182 ? -33.253 -13.099 15.838 1.00 79.56 182 THR A C 1
ATOM 1442 O O . THR A 1 182 ? -34.114 -13.941 15.587 1.00 79.56 182 THR A O 1
ATOM 1445 N N . GLY A 1 183 ? -33.454 -11.796 15.608 1.00 70.19 183 GLY A N 1
ATOM 1446 C CA . GLY A 1 183 ? -34.700 -11.249 15.063 1.00 70.19 183 GLY A CA 1
ATOM 1447 C C . GLY A 1 183 ? -35.832 -11.105 16.086 1.00 70.19 183 GLY A C 1
ATOM 1448 O O . GLY A 1 183 ? -36.967 -10.836 15.699 1.00 70.19 183 GLY A O 1
ATOM 1449 N N . THR A 1 184 ? -35.545 -11.253 17.383 1.00 63.59 184 THR A N 1
ATOM 1450 C CA . THR A 1 184 ? -36.488 -10.973 18.475 1.00 63.59 184 THR A CA 1
ATOM 1451 C C . THR A 1 184 ? -36.143 -9.621 19.106 1.00 63.59 184 THR A C 1
ATOM 1453 O O . THR A 1 184 ? -35.265 -9.563 19.971 1.00 63.59 184 THR A O 1
ATOM 1456 N N . PRO A 1 185 ? -36.779 -8.508 18.695 1.00 57.25 185 PRO A N 1
ATOM 1457 C CA . PRO A 1 185 ? -36.458 -7.203 19.252 1.00 57.25 185 PRO A CA 1
ATOM 1458 C C . PRO A 1 185 ? -36.910 -7.154 20.715 1.00 57.25 185 PRO A C 1
ATOM 1460 O O . PRO A 1 185 ? -38.088 -6.988 21.022 1.00 57.25 185 PRO A O 1
ATOM 1463 N N . LYS A 1 186 ? -35.963 -7.306 21.640 1.00 56.81 186 LYS A N 1
ATOM 1464 C CA . LYS A 1 186 ? -36.117 -6.795 23.000 1.00 56.81 186 LYS A CA 1
ATOM 1465 C C . LYS A 1 186 ? -35.699 -5.335 22.934 1.00 56.81 186 LYS A C 1
ATOM 1467 O O . LYS A 1 186 ? -34.515 -5.040 22.986 1.00 56.81 186 LYS A O 1
ATOM 1472 N N . GLU A 1 187 ? -36.650 -4.431 22.724 1.00 54.22 187 GLU A N 1
ATOM 1473 C CA . GLU A 1 187 ? -36.375 -2.993 22.763 1.00 54.22 187 GLU A CA 1
ATOM 1474 C C . GLU A 1 187 ? -36.048 -2.578 24.203 1.00 54.22 187 GLU A C 1
ATOM 1476 O O . GLU A 1 187 ? -36.912 -2.164 24.975 1.00 54.22 187 GLU A O 1
ATOM 1481 N N . THR A 1 188 ? -34.783 -2.712 24.583 1.00 60.47 188 THR A N 1
ATOM 1482 C CA . THR A 1 188 ? -34.203 -1.990 25.711 1.00 60.47 188 THR A CA 1
ATOM 1483 C C . THR A 1 188 ? -33.381 -0.820 25.157 1.00 60.47 188 THR A C 1
ATOM 1485 O O . THR A 1 188 ? -32.792 -0.920 24.090 1.00 60.47 188 THR A O 1
ATOM 1488 N N . PRO A 1 189 ? -33.354 0.356 25.805 1.00 72.50 189 PRO A N 1
ATOM 1489 C CA . PRO A 1 189 ? -32.654 1.526 25.261 1.00 72.50 189 PRO A CA 1
ATOM 1490 C C . PRO A 1 189 ? -31.121 1.463 25.447 1.00 72.50 189 PRO A C 1
ATOM 1492 O O . PRO A 1 189 ? -30.436 2.477 25.254 1.00 72.50 189 PRO A O 1
ATOM 1495 N N . LEU A 1 190 ? -30.557 0.317 25.859 1.00 79.19 190 LEU A N 1
ATOM 1496 C CA . LEU A 1 190 ? -29.160 0.216 26.295 1.00 79.19 190 LEU A CA 1
ATOM 1497 C C . LEU A 1 190 ? -28.207 0.348 25.112 1.00 79.19 190 LEU A C 1
ATOM 1499 O O . LEU A 1 190 ? -27.247 1.113 25.190 1.00 79.19 190 LEU A O 1
ATOM 1503 N N . LEU A 1 191 ? -28.499 -0.313 23.991 1.00 81.25 191 LEU A N 1
ATOM 1504 C CA . LEU A 1 191 ? -27.652 -0.264 22.801 1.00 81.25 191 LEU A CA 1
ATOM 1505 C C . LEU A 1 191 ? -27.588 1.153 22.199 1.00 81.25 191 LEU A C 1
ATOM 1507 O O . LEU A 1 191 ? -26.518 1.625 21.810 1.00 81.25 191 LEU A O 1
ATOM 1511 N N . GLN A 1 192 ? -28.711 1.882 22.196 1.00 81.88 192 GLN A N 1
ATOM 1512 C CA . GLN A 1 192 ? -28.745 3.290 21.775 1.00 81.88 192 GLN A CA 1
ATOM 1513 C C . GLN A 1 192 ? -27.977 4.205 22.739 1.00 81.88 192 GLN A C 1
ATOM 1515 O O . GLN A 1 192 ? -27.257 5.109 22.301 1.00 81.88 192 GLN A O 1
ATOM 1520 N N . THR A 1 193 ? -28.105 3.968 24.047 1.00 82.94 193 THR A N 1
ATOM 1521 C CA . THR A 1 193 ? -27.377 4.725 25.075 1.00 82.94 193 THR A CA 1
ATOM 1522 C C . THR A 1 193 ? -25.870 4.510 24.943 1.00 82.94 193 THR A C 1
ATOM 1524 O O . THR A 1 193 ? -25.111 5.485 24.919 1.00 82.94 193 THR A O 1
ATOM 1527 N N . LEU A 1 194 ? -25.448 3.256 24.754 1.00 84.75 194 LEU A N 1
ATOM 1528 C CA . LEU A 1 194 ? -24.067 2.879 24.472 1.00 84.75 194 LEU A CA 1
ATOM 1529 C C . LEU A 1 194 ? -23.551 3.591 23.217 1.00 84.75 194 LEU A C 1
ATOM 1531 O O . LEU A 1 194 ? -22.537 4.277 23.296 1.00 84.75 194 LEU A O 1
ATOM 1535 N N . ASN A 1 195 ? -24.274 3.518 22.091 1.00 86.69 195 ASN A N 1
ATOM 1536 C CA . ASN A 1 195 ? -23.881 4.160 20.829 1.00 86.69 195 ASN A CA 1
ATOM 1537 C C . ASN A 1 195 ? -23.583 5.658 21.001 1.00 86.69 195 ASN A C 1
ATOM 1539 O O . ASN A 1 195 ? -22.652 6.199 20.410 1.00 86.69 195 ASN A O 1
ATOM 1543 N N . ARG A 1 196 ? -24.377 6.355 21.822 1.00 83.88 196 ARG A N 1
ATOM 1544 C CA . ARG A 1 196 ? -24.227 7.799 22.032 1.00 83.88 196 ARG A CA 1
ATOM 1545 C C . ARG A 1 196 ? -23.013 8.153 22.894 1.00 83.88 196 ARG A C 1
ATOM 1547 O O . ARG A 1 196 ? -22.436 9.224 22.697 1.00 83.88 196 ARG A O 1
ATOM 1554 N N . ARG A 1 197 ? -22.647 7.298 23.853 1.00 86.19 197 ARG A N 1
ATOM 1555 C CA . ARG A 1 197 ? -21.608 7.583 24.859 1.00 86.19 197 ARG A CA 1
ATOM 1556 C C . ARG A 1 197 ? -20.252 6.949 24.549 1.00 86.19 197 ARG A C 1
ATOM 1558 O O . ARG A 1 197 ? -19.238 7.588 24.807 1.00 86.19 197 ARG A O 1
ATOM 1565 N N . ILE A 1 198 ? -20.218 5.785 23.901 1.00 86.62 198 ILE A N 1
ATOM 1566 C CA . ILE A 1 198 ? -18.990 5.018 23.626 1.00 86.62 198 ILE A CA 1
ATOM 1567 C C . ILE A 1 198 ? -17.938 5.808 22.834 1.00 86.62 198 ILE A C 1
ATOM 1569 O O . ILE A 1 198 ? -16.744 5.696 23.085 1.00 86.62 198 ILE A O 1
ATOM 1573 N N . PHE A 1 199 ? -18.361 6.687 21.919 1.00 84.00 199 PHE A N 1
ATOM 1574 C CA . PHE A 1 199 ? -17.435 7.509 21.129 1.00 84.00 199 PHE A CA 1
ATOM 1575 C C . PHE A 1 199 ? -16.801 8.676 21.900 1.00 84.00 199 PHE A C 1
ATOM 1577 O O . PHE A 1 199 ? -15.910 9.323 21.355 1.00 84.00 199 PHE A O 1
ATOM 1584 N N . ARG A 1 200 ? -17.286 8.981 23.109 1.00 83.44 200 ARG A N 1
ATOM 1585 C CA . ARG A 1 200 ? -16.784 10.056 23.986 1.00 83.44 200 ARG A CA 1
ATOM 1586 C C . ARG A 1 200 ? -16.114 9.520 25.251 1.00 83.44 200 ARG A C 1
ATOM 1588 O O . ARG A 1 200 ? -15.822 10.288 26.158 1.00 83.44 200 ARG A O 1
ATOM 1595 N N . HIS A 1 201 ? -15.957 8.207 25.342 1.00 85.75 201 HIS A N 1
ATOM 1596 C CA . HIS A 1 201 ? -15.390 7.561 26.508 1.00 85.75 201 HIS A CA 1
ATOM 1597 C C . HIS A 1 201 ? -13.864 7.670 26.480 1.00 85.75 201 HIS A C 1
ATOM 1599 O O . HIS A 1 201 ? -13.246 7.290 25.484 1.00 85.75 201 HIS A O 1
ATOM 1605 N N . GLU A 1 202 ? -13.255 8.124 27.576 1.00 84.06 202 GLU A N 1
ATOM 1606 C CA . GLU A 1 202 ? -11.819 8.444 27.645 1.00 84.06 202 GLU A CA 1
ATOM 1607 C C . GLU A 1 202 ? -10.932 7.262 27.226 1.00 84.06 202 GLU A C 1
ATOM 1609 O O . GLU A 1 202 ? -9.990 7.428 26.455 1.00 84.06 202 GLU A O 1
ATOM 1614 N N . LEU A 1 203 ? -11.290 6.046 27.656 1.00 82.19 203 LEU A N 1
ATOM 1615 C CA . LEU A 1 203 ? -10.525 4.836 27.340 1.00 82.19 203 LEU A CA 1
ATOM 1616 C C . LEU A 1 203 ? -10.565 4.421 25.860 1.00 82.19 203 LEU A C 1
ATOM 1618 O O . LEU A 1 203 ? -9.559 3.929 25.358 1.00 82.19 203 LEU A O 1
ATOM 1622 N N . CYS A 1 204 ? -11.689 4.577 25.148 1.00 85.75 204 CYS A N 1
ATOM 1623 C CA . CYS A 1 204 ? -11.841 4.029 23.790 1.00 85.75 204 CYS A CA 1
ATOM 1624 C C . CYS A 1 204 ? -12.006 5.071 22.681 1.00 85.75 204 CYS A C 1
ATOM 1626 O O . CYS A 1 204 ? -11.947 4.706 21.507 1.00 85.75 204 CYS A O 1
ATOM 1628 N N . GLU A 1 205 ? -12.167 6.357 23.004 1.00 87.50 205 GLU A N 1
ATOM 1629 C CA . GLU A 1 205 ? -12.344 7.421 22.012 1.00 87.50 205 GLU A CA 1
ATOM 1630 C C . GLU A 1 205 ? -11.190 7.465 21.003 1.00 87.50 205 GLU A C 1
ATOM 1632 O O . GLU A 1 205 ? -11.425 7.444 19.790 1.00 87.50 205 GLU A O 1
ATOM 1637 N N . VAL A 1 206 ? -9.946 7.493 21.493 1.00 86.12 206 VAL A N 1
ATOM 1638 C CA . VAL A 1 206 ? -8.750 7.530 20.639 1.00 86.12 206 VAL A CA 1
ATOM 1639 C C . VAL A 1 206 ? -8.684 6.271 19.780 1.00 86.12 206 VAL A C 1
ATOM 1641 O O . VAL A 1 206 ? -8.586 6.370 18.561 1.00 86.12 206 VAL A O 1
ATOM 1644 N N . PHE A 1 207 ? -8.843 5.093 20.387 1.00 87.81 207 PHE A N 1
ATOM 1645 C CA . PHE A 1 207 ? -8.819 3.814 19.678 1.00 87.81 207 PHE A CA 1
ATOM 1646 C C . PHE A 1 207 ? -9.852 3.753 18.541 1.00 87.81 207 PHE A C 1
ATOM 1648 O O . PHE A 1 207 ? -9.498 3.447 17.402 1.00 87.81 207 PHE A O 1
ATOM 1655 N N . ILE A 1 208 ? -11.114 4.097 18.817 1.00 87.56 208 ILE A N 1
ATOM 1656 C CA . ILE A 1 208 ? -12.194 4.039 17.824 1.00 87.56 208 ILE A CA 1
ATOM 1657 C C . ILE A 1 208 ? -11.952 5.047 16.692 1.00 87.56 208 ILE A C 1
ATOM 1659 O O . ILE A 1 208 ? -12.212 4.740 15.523 1.00 87.56 208 ILE A O 1
ATOM 1663 N N . LYS A 1 209 ? -11.449 6.249 17.007 1.00 88.31 209 LYS A N 1
ATOM 1664 C CA . LYS A 1 209 ? -11.104 7.256 15.991 1.00 88.31 209 LYS A CA 1
ATOM 1665 C C . LYS A 1 209 ? -9.945 6.796 15.114 1.00 88.31 209 LYS A C 1
ATOM 1667 O O . LYS A 1 209 ? -10.082 6.838 13.892 1.00 88.31 209 LYS A O 1
ATOM 1672 N N . THR A 1 210 ? -8.858 6.309 15.709 1.00 87.50 210 THR A N 1
ATOM 1673 C CA . THR A 1 210 ? -7.688 5.823 14.969 1.00 87.50 210 THR A CA 1
ATOM 1674 C C . THR A 1 210 ? -8.049 4.605 14.118 1.00 87.50 210 THR A C 1
ATOM 1676 O O . THR A 1 210 ? -7.670 4.549 12.951 1.00 87.50 210 THR A O 1
ATOM 1679 N N . PHE A 1 211 ? -8.867 3.678 14.630 1.00 88.44 211 PHE A N 1
ATOM 1680 C CA . PHE A 1 211 ? -9.377 2.542 13.854 1.00 88.44 211 PHE A CA 1
ATOM 1681 C C . PHE A 1 211 ? -10.205 2.998 12.646 1.00 88.44 211 PHE A C 1
ATOM 1683 O O . PHE A 1 211 ? -10.001 2.523 11.528 1.00 88.44 211 PHE A O 1
ATOM 1690 N N . ARG A 1 212 ? -11.122 3.956 12.835 1.00 87.06 212 ARG A N 1
ATOM 1691 C CA . ARG A 1 212 ? -11.938 4.491 11.735 1.00 87.06 212 ARG A CA 1
ATOM 1692 C C . ARG A 1 212 ? -11.072 5.182 10.683 1.00 87.06 212 ARG A C 1
ATOM 1694 O O . ARG A 1 212 ? -11.246 4.927 9.496 1.00 87.06 212 ARG A O 1
ATOM 1701 N N . GLN A 1 213 ? -10.113 6.000 11.112 1.00 87.69 213 GLN A N 1
ATOM 1702 C CA . GLN A 1 213 ? -9.163 6.658 10.218 1.00 87.69 213 GLN A CA 1
ATOM 1703 C C . GLN A 1 213 ? -8.313 5.641 9.446 1.00 87.69 213 GLN A C 1
ATOM 1705 O O . GLN A 1 213 ? -8.107 5.803 8.240 1.00 87.69 213 GLN A O 1
ATOM 1710 N N . ALA A 1 214 ? -7.859 4.578 10.110 1.00 85.62 214 ALA A N 1
ATOM 1711 C CA . ALA A 1 214 ? -7.133 3.478 9.490 1.00 85.62 214 ALA A CA 1
ATOM 1712 C C . ALA A 1 214 ? -7.985 2.787 8.410 1.00 85.62 214 ALA A C 1
ATOM 1714 O O . ALA A 1 214 ? -7.557 2.677 7.258 1.00 85.62 214 ALA A O 1
ATOM 1715 N N . ALA A 1 215 ? -9.222 2.410 8.743 1.00 83.69 215 ALA A N 1
ATOM 1716 C CA . ALA A 1 215 ? -10.156 1.771 7.816 1.00 83.69 215 ALA A CA 1
ATOM 1717 C C . ALA A 1 215 ? -10.505 2.666 6.607 1.00 83.69 215 ALA A C 1
ATOM 1719 O O . ALA A 1 215 ? -10.525 2.200 5.463 1.00 83.69 215 ALA A O 1
ATOM 1720 N N . ASP A 1 216 ? -10.721 3.965 6.831 1.00 85.12 216 ASP A N 1
ATOM 1721 C CA . ASP A 1 216 ? -10.998 4.937 5.766 1.00 85.12 216 ASP A CA 1
ATOM 1722 C C . ASP A 1 216 ? -9.783 5.178 4.862 1.00 85.12 216 ASP A C 1
ATOM 1724 O O . ASP A 1 216 ? -9.930 5.415 3.659 1.00 85.12 216 ASP A O 1
ATOM 1728 N N . SER A 1 217 ? -8.575 5.095 5.415 1.00 82.88 217 SER A N 1
ATOM 1729 C CA . SER A 1 217 ? -7.343 5.225 4.638 1.00 82.88 217 SER A CA 1
ATOM 1730 C C . SER A 1 217 ? -7.134 3.996 3.750 1.00 82.88 217 SER A C 1
ATOM 1732 O O . SER A 1 217 ? -6.921 4.151 2.548 1.00 82.88 217 SER A O 1
ATOM 1734 N N . VAL A 1 218 ? -7.335 2.780 4.279 1.00 81.50 218 VAL A N 1
ATOM 1735 C CA . VAL A 1 218 ? -7.330 1.523 3.498 1.00 81.50 218 VAL A CA 1
ATOM 1736 C C . VAL A 1 218 ? -8.305 1.588 2.321 1.00 81.50 218 VAL A C 1
ATOM 1738 O O . VAL A 1 218 ? -7.958 1.202 1.204 1.00 81.50 218 VAL A O 1
ATOM 1741 N N . LYS A 1 219 ? -9.496 2.165 2.525 1.00 80.19 219 LYS A N 1
ATOM 1742 C CA . LYS A 1 219 ? -10.491 2.360 1.461 1.00 80.19 219 LYS A CA 1
ATOM 1743 C C . LYS A 1 219 ? -9.988 3.231 0.300 1.00 80.19 219 LYS A C 1
ATOM 1745 O O . LYS A 1 219 ? -10.453 3.035 -0.822 1.00 80.19 219 LYS A O 1
ATOM 1750 N N . LYS A 1 220 ? -9.076 4.175 0.556 1.00 80.31 220 LYS A N 1
ATOM 1751 C CA . LYS A 1 220 ? -8.471 5.048 -0.466 1.00 80.31 220 LYS A CA 1
ATOM 1752 C C . LYS A 1 220 ? -7.262 4.408 -1.151 1.00 80.31 220 LYS A C 1
ATOM 1754 O O . LYS A 1 220 ? -7.037 4.687 -2.323 1.00 80.31 220 LYS A O 1
ATOM 1759 N N . PHE A 1 221 ? -6.493 3.585 -0.435 1.00 72.38 221 PHE A N 1
ATOM 1760 C CA . PHE A 1 221 ? -5.255 2.989 -0.949 1.00 72.38 221 PHE A CA 1
ATOM 1761 C C . PHE A 1 221 ? -5.499 1.880 -1.968 1.00 72.38 221 PHE A C 1
ATOM 1763 O O . PHE A 1 221 ? -4.837 1.848 -3.003 1.00 72.38 221 PHE A O 1
ATOM 1770 N N . ASP A 1 222 ? -6.430 0.972 -1.674 1.00 72.75 222 ASP A N 1
ATOM 1771 C CA . ASP A 1 222 ? -6.775 -0.114 -2.581 1.00 72.75 222 ASP A CA 1
ATOM 1772 C C . ASP A 1 222 ? -8.219 -0.589 -2.359 1.00 72.75 222 ASP A C 1
ATOM 1774 O O . ASP A 1 222 ? -8.503 -1.361 -1.437 1.00 72.75 222 ASP A O 1
ATOM 1778 N N . PRO A 1 223 ? -9.166 -0.141 -3.198 1.00 73.81 223 PRO A N 1
ATOM 1779 C CA . PRO A 1 223 ? -10.552 -0.554 -3.066 1.00 73.81 223 PRO A CA 1
ATOM 1780 C C . PRO A 1 223 ? -10.774 -2.034 -3.413 1.00 73.81 223 PRO A C 1
ATOM 1782 O O . PRO A 1 223 ? -11.783 -2.578 -2.967 1.00 73.81 223 PRO A O 1
ATOM 1785 N N . ALA A 1 224 ? -9.878 -2.679 -4.172 1.00 77.62 224 ALA A N 1
ATOM 1786 C CA . ALA A 1 224 ? -10.069 -4.050 -4.648 1.00 77.62 224 ALA A CA 1
ATOM 1787 C C . ALA A 1 224 ? -9.771 -5.104 -3.567 1.00 77.62 224 ALA A C 1
ATOM 1789 O O . ALA A 1 224 ? -10.484 -6.098 -3.478 1.00 77.62 224 ALA A O 1
ATOM 1790 N N . SER A 1 225 ? -8.769 -4.868 -2.715 1.00 77.88 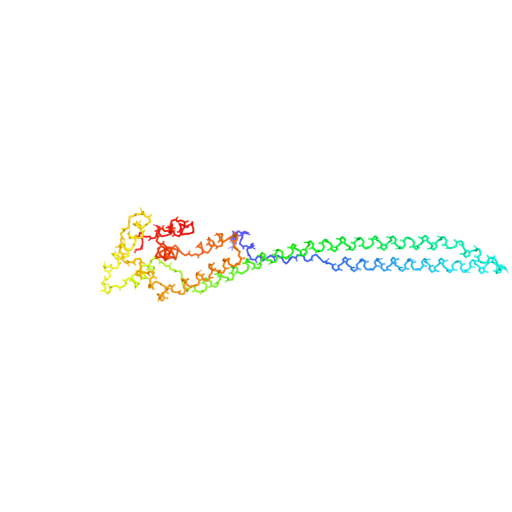225 SER A N 1
ATOM 1791 C CA . SER A 1 225 ? -8.316 -5.805 -1.667 1.00 77.88 225 SER A CA 1
ATOM 1792 C C . SER A 1 225 ? -8.685 -5.361 -0.242 1.00 77.88 225 SER A C 1
ATOM 1794 O O . SER A 1 225 ? -8.070 -5.777 0.739 1.00 77.88 225 SER A O 1
ATOM 1796 N N . ARG A 1 226 ? -9.727 -4.526 -0.087 1.00 78.44 226 ARG A N 1
ATOM 1797 C CA . ARG A 1 226 ? -10.147 -3.975 1.221 1.00 78.44 226 ARG A CA 1
ATOM 1798 C C . ARG A 1 226 ? -10.335 -5.049 2.299 1.00 78.44 226 ARG A C 1
ATOM 1800 O O . ARG A 1 226 ? -10.014 -4.797 3.457 1.00 78.44 226 ARG A O 1
ATOM 1807 N N . GLY A 1 227 ? -10.882 -6.206 1.923 1.00 80.44 227 GLY A N 1
ATOM 1808 C CA . GLY A 1 227 ? -11.124 -7.320 2.841 1.00 80.44 227 GLY A CA 1
ATOM 1809 C C . GLY A 1 227 ? -9.838 -7.822 3.495 1.00 80.44 227 GLY A C 1
ATOM 1810 O O . GLY A 1 227 ? -9.782 -7.906 4.713 1.00 80.44 227 GLY A O 1
ATOM 1811 N N . GLU A 1 228 ? -8.785 -8.040 2.705 1.00 84.25 228 GLU A N 1
ATOM 1812 C CA . GLU A 1 228 ? -7.498 -8.554 3.193 1.00 84.25 228 GLU A CA 1
ATOM 1813 C C . GLU A 1 228 ? -6.842 -7.591 4.190 1.00 84.25 228 GLU A C 1
ATOM 1815 O O . GLU A 1 228 ? -6.415 -7.995 5.268 1.00 84.25 228 GLU A O 1
ATOM 1820 N N . TYR A 1 229 ? -6.809 -6.294 3.873 1.00 84.44 229 TYR A N 1
ATOM 1821 C CA . TYR A 1 229 ? -6.245 -5.287 4.776 1.00 84.44 229 TYR A CA 1
ATOM 1822 C C . TYR A 1 229 ? -7.037 -5.140 6.075 1.00 84.44 229 TYR A C 1
ATOM 1824 O O . TYR A 1 229 ? -6.449 -4.918 7.134 1.00 84.44 229 TYR A O 1
ATOM 1832 N N . TYR A 1 230 ? -8.362 -5.256 5.997 1.00 83.44 230 TYR A N 1
ATOM 1833 C CA . TYR A 1 230 ? -9.215 -5.246 7.176 1.00 83.44 230 TYR A CA 1
ATOM 1834 C C . TYR A 1 230 ? -8.985 -6.484 8.044 1.00 83.44 230 TYR A C 1
ATOM 1836 O O . TYR A 1 230 ? -8.866 -6.356 9.255 1.00 83.44 230 TYR A O 1
ATOM 1844 N N . ASP A 1 231 ? -8.841 -7.659 7.432 1.00 84.50 231 ASP A N 1
ATOM 1845 C CA . ASP A 1 231 ? -8.553 -8.903 8.144 1.00 84.50 231 ASP A CA 1
ATOM 1846 C C . ASP A 1 231 ? -7.203 -8.838 8.867 1.00 84.50 231 ASP A C 1
ATOM 1848 O O . ASP A 1 231 ? -7.098 -9.227 10.027 1.00 84.50 231 ASP A O 1
ATOM 1852 N N . ILE A 1 232 ? -6.172 -8.284 8.220 1.00 87.25 232 ILE A N 1
ATOM 1853 C CA . ILE A 1 232 ? -4.865 -8.067 8.857 1.00 87.25 232 ILE A CA 1
ATOM 1854 C C . ILE A 1 232 ? -4.983 -7.086 10.032 1.00 87.25 232 ILE A C 1
ATOM 1856 O O . ILE A 1 232 ? -4.352 -7.292 11.071 1.00 87.25 232 ILE A O 1
ATOM 1860 N N . LEU A 1 233 ? -5.784 -6.025 9.883 1.00 85.62 233 LEU A N 1
ATOM 1861 C CA . LEU A 1 233 ? -6.047 -5.063 10.953 1.00 85.62 233 LEU A CA 1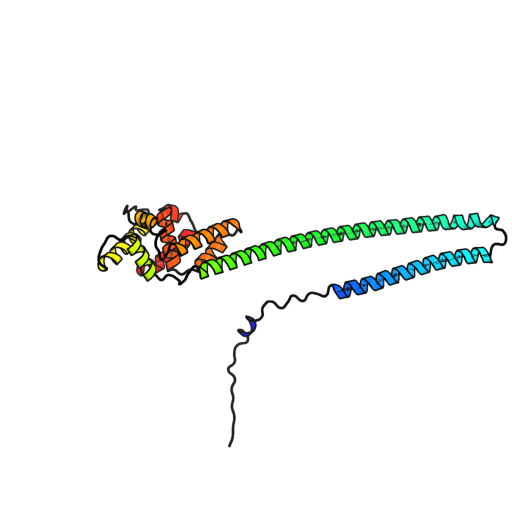
ATOM 1862 C C . LEU A 1 233 ? -6.763 -5.737 12.137 1.00 85.62 233 LEU A C 1
ATOM 1864 O O . LEU A 1 233 ? -6.312 -5.551 13.266 1.00 85.62 233 LEU A O 1
ATOM 1868 N N . CYS A 1 234 ? -7.800 -6.544 11.890 1.00 84.19 234 CYS A N 1
ATOM 1869 C CA . CYS A 1 234 ? -8.495 -7.346 12.903 1.00 84.19 234 CYS A CA 1
ATOM 1870 C C . CYS A 1 234 ? -7.546 -8.295 13.626 1.00 84.19 234 CYS A C 1
ATOM 1872 O O . CYS A 1 234 ? -7.328 -8.114 14.814 1.00 84.19 234 CYS A O 1
ATOM 1874 N N . ASN A 1 235 ? -6.810 -9.137 12.900 1.00 86.38 235 ASN A N 1
ATOM 1875 C CA . ASN A 1 235 ? -5.841 -10.076 13.481 1.00 86.38 235 ASN A CA 1
ATOM 1876 C C . ASN A 1 235 ? -4.722 -9.405 14.310 1.00 86.38 235 ASN A C 1
ATOM 1878 O O . ASN A 1 235 ? -3.965 -10.074 15.016 1.00 86.38 235 ASN A O 1
ATOM 1882 N N . SER A 1 236 ? -4.547 -8.085 14.195 1.00 84.75 236 SER A N 1
ATOM 1883 C CA . SER A 1 236 ? -3.588 -7.318 14.997 1.00 84.75 236 SER A CA 1
ATOM 1884 C C . SER A 1 236 ? -4.142 -6.834 16.348 1.00 84.75 236 SER A C 1
ATOM 1886 O O . SER A 1 236 ? -3.371 -6.321 17.176 1.00 84.75 236 SER A O 1
ATOM 1888 N N . MET A 1 237 ? -5.451 -6.963 16.563 1.00 87.31 237 MET A N 1
ATOM 1889 C CA . MET A 1 237 ? -6.195 -6.539 17.747 1.00 87.31 237 MET A CA 1
ATOM 1890 C C . MET A 1 237 ? -6.327 -7.672 18.776 1.00 87.31 237 MET A C 1
ATOM 1892 O O . MET A 1 237 ? -5.915 -8.803 18.530 1.00 87.31 237 MET A O 1
ATOM 1896 N N . SER A 1 238 ? -6.762 -7.337 19.991 1.00 89.19 238 SER A N 1
ATOM 1897 C CA . SER A 1 238 ? -7.208 -8.342 20.960 1.00 89.19 238 SER A CA 1
ATOM 1898 C C . SER A 1 238 ? -8.670 -8.688 20.716 1.00 89.19 238 SER A C 1
ATOM 1900 O O . SER A 1 238 ? -9.443 -7.843 20.266 1.00 89.19 238 SER A O 1
ATOM 1902 N N . ASP A 1 239 ? -9.080 -9.881 21.134 1.00 89.25 239 ASP A N 1
ATOM 1903 C CA . ASP A 1 239 ? -10.478 -10.301 21.033 1.00 89.25 239 ASP A CA 1
ATOM 1904 C C . ASP A 1 239 ? -11.418 -9.272 21.703 1.00 89.25 239 ASP A C 1
ATOM 1906 O O . ASP A 1 239 ? -12.527 -9.018 21.239 1.00 89.25 239 ASP A O 1
ATOM 1910 N N . ALA A 1 240 ? -10.967 -8.618 22.784 1.00 88.56 240 ALA A N 1
ATOM 1911 C CA . ALA A 1 240 ? -11.747 -7.617 23.514 1.00 88.56 240 ALA A CA 1
ATOM 1912 C C . ALA A 1 240 ? -11.946 -6.320 22.710 1.00 88.56 240 ALA A C 1
ATOM 1914 O O . ALA A 1 240 ? -13.020 -5.721 22.747 1.00 88.56 240 ALA A O 1
ATOM 1915 N N . GLU A 1 241 ? -10.931 -5.891 21.960 1.00 90.19 241 GLU A N 1
ATOM 1916 C CA . GLU A 1 241 ? -11.034 -4.766 21.027 1.00 90.19 241 GLU A CA 1
ATOM 1917 C C . GLU A 1 241 ? -11.991 -5.091 19.876 1.00 90.19 241 GLU A C 1
ATOM 1919 O O . GLU A 1 241 ? -12.825 -4.260 19.514 1.00 90.19 241 GLU A O 1
ATOM 1924 N N . GLU A 1 242 ? -11.903 -6.306 19.332 1.00 90.50 242 GLU A N 1
ATOM 1925 C CA . GLU A 1 242 ? -12.801 -6.784 18.280 1.00 90.50 242 GLU A CA 1
ATOM 1926 C C . GLU A 1 242 ? -14.253 -6.844 18.761 1.00 90.50 242 GLU A C 1
ATOM 1928 O O . GLU A 1 242 ? -15.147 -6.316 18.095 1.00 90.50 242 GLU A O 1
ATOM 1933 N N . ALA A 1 243 ? -14.482 -7.369 19.966 1.00 89.50 243 ALA A N 1
ATOM 1934 C CA . ALA A 1 243 ? -15.787 -7.391 20.614 1.00 89.50 243 ALA A CA 1
ATOM 1935 C C . ALA A 1 243 ? -16.345 -5.974 20.853 1.00 89.50 243 ALA A C 1
ATOM 1937 O O . ALA A 1 243 ? -17.528 -5.719 20.623 1.00 89.50 243 ALA A O 1
ATOM 1938 N N . LEU A 1 244 ? -15.503 -5.020 21.267 1.00 89.25 244 LEU A N 1
ATOM 1939 C CA . LEU A 1 244 ? -15.903 -3.620 21.441 1.00 89.25 244 LEU A CA 1
ATOM 1940 C C . LEU A 1 244 ? -16.312 -2.975 20.107 1.00 89.25 244 LEU A C 1
ATOM 1942 O O . LEU A 1 244 ? -17.313 -2.255 20.038 1.00 89.25 244 LEU A O 1
ATOM 1946 N N . LEU A 1 245 ? -15.559 -3.238 19.035 1.00 90.19 245 LEU A N 1
ATOM 1947 C CA . LEU A 1 245 ? -15.891 -2.764 17.691 1.00 90.19 245 LEU A CA 1
ATOM 1948 C C . LEU A 1 245 ? -17.173 -3.415 17.163 1.00 90.19 245 LEU A C 1
ATOM 1950 O O . LEU A 1 245 ? -17.982 -2.719 16.546 1.00 90.19 245 LEU A O 1
ATOM 1954 N N . PHE A 1 246 ? -17.393 -4.702 17.449 1.00 90.50 246 PHE A N 1
ATOM 1955 C CA . PHE A 1 246 ? -18.645 -5.392 17.145 1.00 90.50 246 PHE A CA 1
ATOM 1956 C C . PHE A 1 246 ? -19.828 -4.715 17.834 1.00 90.50 246 PHE A C 1
ATOM 1958 O O . PHE A 1 246 ? -20.796 -4.354 17.167 1.00 90.50 246 PHE A O 1
ATOM 1965 N N . LEU A 1 247 ? -19.724 -4.445 19.139 1.00 87.50 247 LEU A N 1
ATOM 1966 C CA . LEU A 1 247 ? -20.753 -3.729 19.895 1.00 87.50 247 LEU A CA 1
ATOM 1967 C C . LEU A 1 247 ? -21.041 -2.349 19.295 1.00 87.50 247 LEU A C 1
ATOM 1969 O O . LEU A 1 247 ? -22.202 -2.003 19.094 1.00 87.50 247 LEU A O 1
ATOM 1973 N N . CYS A 1 248 ? -20.007 -1.583 18.928 1.00 87.81 248 CYS A N 1
ATOM 1974 C CA . CYS A 1 248 ? -20.177 -0.302 18.234 1.00 87.81 248 CYS A CA 1
ATOM 1975 C C . CYS A 1 248 ? -20.898 -0.455 16.885 1.00 87.81 248 CYS A C 1
ATOM 1977 O O . CYS A 1 248 ? -21.673 0.417 16.484 1.00 87.81 248 CYS A O 1
ATOM 1979 N N . TYR A 1 249 ? -20.614 -1.537 16.159 1.00 87.69 249 TYR A N 1
ATOM 1980 C CA . TYR A 1 249 ? -21.206 -1.810 14.857 1.00 87.69 249 TYR A CA 1
ATOM 1981 C C . TYR A 1 249 ? -22.686 -2.185 14.990 1.00 87.69 249 TYR A C 1
ATOM 1983 O O . TYR A 1 249 ? -23.528 -1.552 14.350 1.00 87.69 249 TYR A O 1
ATOM 1991 N N . VAL A 1 250 ? -23.013 -3.122 15.886 1.00 87.25 250 VAL A N 1
ATOM 1992 C CA . VAL A 1 250 ? -24.397 -3.507 16.206 1.00 87.25 250 VAL A CA 1
ATOM 1993 C C . VAL A 1 250 ? -25.184 -2.299 16.704 1.00 87.25 250 VAL A C 1
ATOM 1995 O O . VAL A 1 250 ? -26.292 -2.052 16.236 1.00 87.25 250 VAL A O 1
ATOM 1998 N N . ALA A 1 251 ? -24.588 -1.476 17.567 1.00 84.75 251 ALA A N 1
ATOM 1999 C CA . ALA A 1 251 ? -25.215 -0.267 18.092 1.00 84.75 251 ALA A CA 1
ATOM 2000 C C . ALA A 1 251 ? -25.562 0.780 17.024 1.00 84.75 251 ALA A C 1
ATOM 2002 O O . ALA A 1 251 ? -26.461 1.601 17.222 1.00 84.75 251 ALA A O 1
ATOM 2003 N N . ARG A 1 252 ? -24.876 0.747 15.878 1.00 84.25 252 ARG A N 1
ATOM 2004 C CA . ARG A 1 252 ? -25.097 1.667 14.760 1.00 84.25 252 ARG A CA 1
ATOM 2005 C C . ARG A 1 252 ? -26.020 1.106 13.681 1.00 84.25 252 ARG A C 1
ATOM 2007 O O . ARG A 1 252 ? -26.808 1.871 13.132 1.00 84.25 252 ARG A O 1
ATOM 2014 N N . TYR A 1 253 ? -25.883 -0.173 13.342 1.00 82.00 253 TYR A N 1
ATOM 2015 C CA . TYR A 1 253 ? -26.556 -0.789 12.191 1.00 82.00 253 TYR A CA 1
ATOM 2016 C C . TYR A 1 253 ? -27.682 -1.754 12.582 1.00 82.00 253 TYR A C 1
ATOM 2018 O O . TYR A 1 253 ? -28.469 -2.160 11.725 1.00 82.00 253 TYR A O 1
ATOM 2026 N N . GLY A 1 254 ? -27.799 -2.112 13.863 1.00 81.44 254 GLY A N 1
ATOM 2027 C CA . GLY A 1 254 ? -28.830 -3.019 14.356 1.00 81.44 254 GLY A CA 1
ATOM 2028 C C . GLY A 1 254 ? -28.823 -4.343 13.592 1.00 81.44 254 GLY A C 1
ATOM 2029 O O . GLY A 1 254 ? -27.787 -4.998 13.475 1.00 81.44 254 GLY A O 1
ATOM 2030 N N . ALA A 1 255 ? -29.980 -4.726 13.044 1.00 76.00 255 ALA A N 1
ATOM 2031 C CA . ALA A 1 255 ? -30.190 -6.032 12.416 1.00 76.00 255 ALA A CA 1
ATOM 2032 C C . ALA A 1 255 ? -29.394 -6.202 11.109 1.00 76.00 255 ALA A C 1
ATOM 2034 O O . ALA A 1 255 ? -28.989 -7.316 10.773 1.00 76.00 255 ALA A O 1
ATOM 2035 N N . GLN A 1 256 ? -29.070 -5.088 10.439 1.00 79.81 256 GLN A N 1
ATOM 2036 C CA . GLN A 1 256 ? -28.240 -5.053 9.223 1.00 79.81 256 GLN A CA 1
ATOM 2037 C C . GLN A 1 256 ? -26.789 -5.484 9.487 1.00 79.81 256 GLN A C 1
ATOM 2039 O O . GLN A 1 256 ? -25.986 -5.614 8.568 1.00 79.81 256 GLN A O 1
ATOM 2044 N N . THR A 1 257 ? -26.429 -5.721 10.752 1.00 79.44 257 THR A N 1
ATOM 2045 C CA . THR A 1 257 ? -25.112 -6.243 11.119 1.00 79.44 257 THR A CA 1
ATOM 2046 C C . THR A 1 257 ? -24.827 -7.614 10.521 1.00 79.44 257 THR A C 1
ATOM 2048 O O . THR A 1 257 ? -23.686 -7.906 10.170 1.00 79.44 257 THR A O 1
ATOM 2051 N N . THR A 1 258 ? -25.865 -8.432 10.356 1.00 78.44 258 THR A N 1
ATOM 2052 C CA . THR A 1 258 ? -25.744 -9.788 9.808 1.00 78.44 258 THR A CA 1
ATOM 2053 C C . THR A 1 258 ? -25.415 -9.815 8.313 1.00 78.44 258 THR A C 1
ATOM 2055 O O . THR A 1 258 ? -24.836 -10.790 7.840 1.00 78.44 258 THR A O 1
ATOM 2058 N N . ASP A 1 259 ? -25.685 -8.723 7.591 1.00 81.56 259 ASP A N 1
ATOM 2059 C CA . ASP A 1 259 ? -25.428 -8.611 6.152 1.00 81.56 259 ASP A CA 1
ATOM 2060 C C . ASP A 1 259 ? -23.949 -8.333 5.829 1.00 81.56 259 ASP A C 1
ATOM 2062 O O . ASP A 1 259 ? -23.511 -8.505 4.689 1.00 81.56 259 ASP A O 1
ATOM 2066 N N . ASN A 1 260 ? -23.157 -7.884 6.812 1.00 82.31 260 ASN A N 1
ATOM 2067 C CA . ASN A 1 260 ? -21.762 -7.518 6.593 1.00 82.31 260 ASN A CA 1
ATOM 2068 C C . ASN A 1 260 ? -20.798 -8.642 7.026 1.00 82.31 260 ASN A C 1
ATOM 2070 O O . ASN A 1 260 ? -20.671 -8.906 8.226 1.00 82.31 260 ASN A O 1
ATOM 2074 N N . PRO A 1 261 ? -20.020 -9.238 6.098 1.00 82.31 261 PRO A N 1
ATOM 2075 C CA . PRO A 1 261 ? -19.089 -10.319 6.427 1.00 82.31 261 PRO A CA 1
ATOM 2076 C C . PRO A 1 261 ? -17.996 -9.898 7.420 1.00 82.31 261 PRO A C 1
ATOM 2078 O O . PRO A 1 261 ? -17.548 -10.713 8.220 1.00 82.31 261 PRO A O 1
ATOM 2081 N N . GLN A 1 262 ? -17.581 -8.628 7.414 1.00 81.62 262 GLN A N 1
ATOM 2082 C CA . GLN A 1 262 ? -16.574 -8.118 8.351 1.00 81.62 262 GLN A CA 1
ATOM 2083 C C . GLN A 1 262 ? -17.112 -8.030 9.779 1.00 81.62 262 GLN A C 1
ATOM 2085 O O . GLN A 1 262 ? -16.403 -8.341 10.730 1.00 81.62 262 GLN A O 1
ATOM 2090 N N . ALA A 1 263 ? -18.380 -7.647 9.931 1.00 82.81 263 ALA A N 1
ATOM 2091 C CA . ALA A 1 263 ? -19.010 -7.588 11.242 1.00 82.81 263 ALA A CA 1
ATOM 2092 C C . ALA A 1 263 ? -19.247 -8.992 11.817 1.00 82.81 263 ALA A C 1
ATOM 2094 O O . ALA A 1 263 ? -19.124 -9.188 13.021 1.00 82.81 263 ALA A O 1
ATOM 2095 N N . MET A 1 264 ? -19.516 -9.976 10.955 1.00 84.88 264 MET A N 1
ATOM 2096 C CA . MET A 1 264 ? -19.665 -11.373 11.367 1.00 84.88 264 MET A CA 1
ATOM 2097 C C . MET A 1 264 ? -18.352 -12.002 11.850 1.00 84.88 264 MET A C 1
ATOM 2099 O O . MET A 1 264 ? -18.406 -12.863 12.715 1.00 84.88 264 MET A O 1
ATOM 2103 N N . LYS A 1 265 ? -17.181 -11.544 11.384 1.00 84.19 265 LYS A N 1
ATOM 2104 C CA . LYS A 1 265 ? -15.894 -11.962 11.973 1.00 84.19 265 LYS A CA 1
ATOM 2105 C C . LYS A 1 265 ? -15.711 -11.422 13.389 1.00 84.19 265 LYS A C 1
ATOM 2107 O O . LYS A 1 265 ? -15.435 -12.186 14.300 1.00 84.19 265 LYS A O 1
ATOM 2112 N N . LEU A 1 266 ? -15.966 -10.126 13.593 1.00 85.69 266 LEU A N 1
ATOM 2113 C CA . LEU A 1 266 ? -15.886 -9.510 14.926 1.00 85.69 266 LEU A CA 1
ATOM 2114 C C . LEU A 1 266 ? -16.866 -10.149 15.930 1.00 85.69 266 LEU A C 1
ATOM 2116 O O . LEU A 1 266 ? -16.647 -10.110 17.142 1.00 85.69 266 LEU A O 1
ATOM 2120 N N . ARG A 1 267 ? -17.962 -10.735 15.427 1.00 85.88 267 ARG A N 1
ATOM 2121 C CA . ARG A 1 267 ? -18.916 -11.494 16.235 1.00 85.88 267 ARG A CA 1
ATOM 2122 C C . ARG A 1 267 ? -18.279 -12.724 16.881 1.00 85.88 267 ARG A C 1
ATOM 2124 O O . ARG A 1 267 ? -18.647 -13.029 18.007 1.00 85.88 267 ARG A O 1
ATOM 2131 N N . GLU A 1 268 ? -17.350 -13.409 16.215 1.00 85.31 268 GLU A N 1
ATOM 2132 C CA . GLU A 1 268 ? -16.699 -14.606 16.769 1.00 85.31 268 GLU A CA 1
ATOM 2133 C C . GLU A 1 268 ? -15.940 -14.261 18.058 1.00 85.31 268 GLU A C 1
ATOM 2135 O O . GLU A 1 268 ? -16.162 -14.888 19.095 1.00 85.31 268 GLU A O 1
ATOM 2140 N N . SER A 1 269 ? -15.154 -13.181 18.041 1.00 85.31 269 SER A N 1
ATOM 2141 C CA . SER A 1 269 ? -14.446 -12.671 19.223 1.00 85.31 269 SER A CA 1
ATOM 2142 C C . SER A 1 269 ? -15.404 -12.191 20.317 1.00 85.31 269 SER A C 1
ATOM 2144 O O . SER A 1 269 ? -15.160 -12.395 21.508 1.00 85.31 269 SER A O 1
ATOM 2146 N N . PHE A 1 270 ? -16.531 -11.577 19.936 1.00 87.06 270 PHE A N 1
ATOM 2147 C CA . PHE A 1 270 ? -17.586 -11.228 20.888 1.00 87.06 270 PHE A CA 1
ATOM 2148 C C . PHE A 1 270 ? -18.193 -12.474 21.547 1.00 87.06 270 PHE A C 1
ATOM 2150 O O . PHE A 1 270 ? -18.330 -12.507 22.769 1.00 87.06 270 PHE A O 1
ATOM 2157 N N . ASP A 1 271 ? -18.517 -13.507 20.770 1.00 86.44 271 ASP A N 1
ATOM 2158 C CA . ASP A 1 271 ? -19.098 -14.756 21.263 1.00 86.44 271 ASP A CA 1
ATOM 2159 C C . ASP A 1 271 ? -18.134 -15.526 22.185 1.00 86.44 271 ASP A C 1
ATOM 2161 O O . ASP A 1 271 ? -18.586 -16.183 23.126 1.00 86.44 271 ASP A O 1
ATOM 2165 N N . GLU A 1 272 ? -16.820 -15.398 21.986 1.00 85.88 272 GLU A N 1
ATOM 2166 C CA . GLU A 1 272 ? -15.806 -15.982 22.870 1.00 85.88 272 GLU A CA 1
ATOM 2167 C C . GLU A 1 272 ? -15.688 -15.239 24.213 1.00 85.88 272 GLU A C 1
ATOM 2169 O O . GLU A 1 272 ? -15.492 -15.849 25.271 1.00 85.88 272 GLU A O 1
ATOM 2174 N N . ILE A 1 273 ? -15.833 -13.912 24.200 1.00 85.25 273 ILE A N 1
ATOM 2175 C CA . ILE A 1 273 ? -15.608 -13.080 25.387 1.00 85.25 273 ILE A CA 1
ATOM 2176 C C . ILE A 1 273 ? -16.892 -12.757 26.139 1.00 85.25 273 ILE A C 1
ATOM 2178 O O . ILE A 1 273 ? -16.805 -12.438 27.319 1.00 85.25 273 ILE A O 1
ATOM 2182 N N . LYS A 1 274 ? -18.081 -12.886 25.542 1.00 82.56 274 LYS A N 1
ATOM 2183 C CA . LYS A 1 274 ? -19.356 -12.541 26.200 1.00 82.56 274 LYS A CA 1
ATOM 2184 C C . LYS A 1 274 ? -19.586 -13.252 27.533 1.00 82.56 274 LYS A C 1
ATOM 2186 O O . LYS A 1 274 ? -20.184 -12.669 28.423 1.00 82.56 274 LYS A O 1
ATOM 2191 N N . ALA A 1 275 ? -19.071 -14.473 27.705 1.00 78.81 275 ALA A N 1
ATOM 2192 C CA . ALA A 1 275 ? -19.145 -15.208 28.974 1.00 78.81 275 ALA A CA 1
ATOM 2193 C C . ALA A 1 275 ? -18.182 -14.666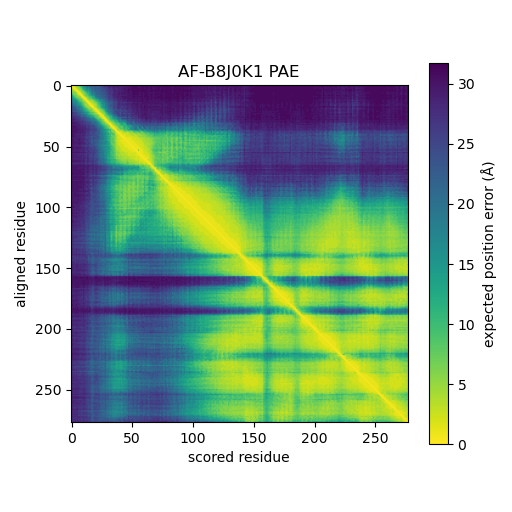 30.050 1.00 78.81 275 ALA A C 1
ATOM 2195 O O . ALA A 1 275 ? -18.301 -14.996 31.228 1.00 78.81 275 ALA A O 1
ATOM 2196 N N . ARG A 1 276 ? -17.188 -13.883 29.625 1.00 77.56 276 ARG A N 1
ATOM 2197 C CA . ARG A 1 276 ? -16.189 -13.199 30.449 1.00 77.56 276 ARG A CA 1
ATOM 2198 C C . ARG A 1 276 ? -16.444 -11.688 30.513 1.00 77.56 276 ARG A C 1
ATOM 2200 O O . ARG A 1 276 ? -15.636 -11.007 31.140 1.00 77.56 276 ARG A O 1
ATOM 2207 N N . LEU A 1 277 ? -17.474 -11.156 29.854 1.00 69.25 277 LEU A N 1
ATOM 2208 C CA . LEU A 1 277 ? -18.004 -9.800 30.061 1.00 69.25 277 LEU A CA 1
ATOM 2209 C C . LEU A 1 277 ? -18.954 -9.800 31.269 1.00 69.25 277 LEU A C 1
ATOM 2211 O O . LEU A 1 277 ? -19.154 -8.711 31.841 1.00 69.25 277 LEU A O 1
#

Solvent-accessible surface area (backbone atoms only — not comparable to full-atom values): 15844 Å² total; per-residue (Å²): 133,87,79,89,80,90,77,83,81,85,75,65,81,68,68,75,57,77,76,57,65,83,70,77,74,79,72,73,71,64,65,66,60,53,59,53,49,51,54,52,53,52,51,51,51,52,53,52,52,51,49,54,53,48,53,55,50,50,52,54,49,49,50,68,75,73,52,94,56,77,86,58,53,60,66,59,53,57,62,47,49,63,53,50,52,51,51,53,51,51,51,51,52,51,48,54,52,49,53,52,52,52,51,53,50,53,52,51,51,51,52,50,52,53,50,51,52,53,53,51,52,52,52,50,52,53,52,52,51,52,51,52,51,49,50,53,50,65,68,40,92,64,82,54,44,46,67,52,49,39,50,52,53,40,67,40,63,62,66,98,67,62,78,83,49,45,56,52,53,46,50,50,47,52,51,33,53,52,26,39,74,71,72,47,81,57,89,62,71,55,49,58,46,32,52,71,34,48,72,73,32,84,87,44,26,62,52,56,50,49,50,50,52,51,54,56,49,45,53,70,76,38,70,88,54,43,66,61,58,49,50,56,54,52,74,71,53,42,51,36,47,36,23,51,51,30,50,53,45,38,40,72,49,48,64,62,35,78,78,35,73,71,48,53,53,24,42,54,35,28,66,69,40,58,87,65,74

Radius of gyration: 40.54 Å; Cα contacts (8 Å, |Δi|>4): 138; chains: 1; bounding box: 89×50×113 Å

Secondary structure (DSSP, 8-state):
------------TTGGGSS-PPPP-----SHHHHHHHHHHHHHHHHHHHHHHHHHHHHHHHHHHHH-S-GGGHHHHHHHHHHHHHHHHHHHHHHHHHHHHHHHHHHHHHHHHHHHHHHHHHHHHHHHHHHHHHHHHHHT-SSPPPHHHHHHHHHHHH--S--TTTHHHHHHHHHHHHHHHHTT-----THHHHHHHHHTT-TTTHHHHHHHHHHHHHHHHH-SSSHHHHHHHHHHTS-HHHHHHHHHHHHHHHGGGGGG-HHHHHHHHHHHHHGGG-

pLDDT: mean 76.41, std 16.17, range [32.62, 96.69]

Mean predicted aligned error: 15.6 Å

Foldseek 3Di:
DDDDDDDDDPDDPVVVPVPDDPDPPPPPPPPVVVVVVVVVVVVVVVVVVVVVVVVVVVVVVCCVPPDPDCVCVVVVVVVCVVVVVVVVVVVVVVVVVVVVVVVVVVVVVVVVVVVVVVVVLVVVLVVVLVVLLVVLVVLQPDADDLVNLLVLLCVLQDDPDDPVCSLVLLLVLVVQLVCLQVVNHPPDCSLLSCLVRSCVDPNCVSNVVSVVVSLVVLCVSDVVCSVVSLVVVVVSHALSVLLSVLSNVCSVCGNCLVVDPSSVVSVVSNVVCSVVD

Organism: Desulfovibrio desulfuricans (strain ATCC 27774 / DSM 6949 / MB) (NCBI:txid525146)